Protein AF-A0A835G6W7-F1 (afdb_monomer)

Radius of gyration: 33.1 Å; Cα contacts (8 Å, |Δi|>4): 111; chains: 1; bounding box: 105×47×91 Å

Sequence (262 aa):
MSSGRYCCVPGCKERGADVMYASSTSWVPNPVVDREGFNTWLITVSDFVNKYHQTAFAANSEPTINIISGAIYKSYKFVQLFISGLTATMQEAALPSTSETNVHLNLGEKTTVKKAKSRVFLTNTEKYLQDKLVAASIKLSKMKNRFKKLSVNVKAAKQIASNPAAISYTFASSATKGPERAQQIKDVIRGLQESGFIVVATVCDQGPNNRQALKLLINENRGIYLRKGEDPKENKILINGQEIVPLYDLMMMTLMTSPQRN

Structure (mmCIF, N/CA/C/O backbone):
data_AF-A0A835G6W7-F1
#
_entry.id   AF-A0A835G6W7-F1
#
loop_
_atom_site.group_PDB
_atom_site.id
_atom_site.type_symbol
_atom_site.label_atom_id
_atom_site.label_alt_id
_atom_site.label_comp_id
_atom_site.label_asym_id
_atom_site.label_entity_id
_atom_site.label_seq_id
_atom_site.pdbx_PDB_ins_code
_atom_site.Cartn_x
_atom_site.Cartn_y
_atom_site.Cartn_z
_atom_site.occupancy
_atom_site.B_iso_or_equiv
_atom_site.auth_seq_id
_atom_site.auth_comp_id
_atom_site.auth_asym_id
_atom_site.auth_atom_id
_atom_site.pdbx_PDB_model_num
ATOM 1 N N . MET A 1 1 ? -58.404 -12.252 -11.074 1.00 38.19 1 MET A N 1
ATOM 2 C CA . MET A 1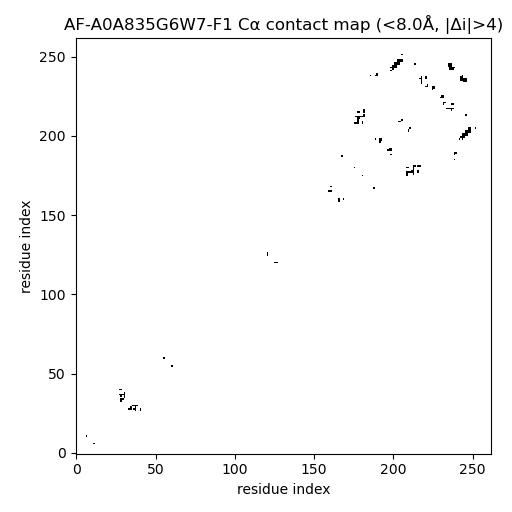 1 ? -57.400 -13.105 -11.748 1.00 38.19 1 MET A CA 1
ATOM 3 C C . MET A 1 1 ? -56.031 -12.720 -11.199 1.00 38.19 1 MET A C 1
ATOM 5 O O . MET A 1 1 ? -55.543 -11.651 -11.533 1.00 38.19 1 MET A O 1
ATOM 9 N N . SER A 1 2 ? -55.478 -13.495 -10.261 1.00 37.69 2 SER A N 1
ATOM 10 C CA . SER A 1 2 ? -54.189 -13.206 -9.612 1.00 37.69 2 SER A CA 1
ATOM 11 C C . SER A 1 2 ? -53.049 -13.908 -10.349 1.00 37.69 2 SER A C 1
ATOM 13 O O . SER A 1 2 ? -53.076 -15.126 -10.511 1.00 37.69 2 SER A O 1
ATOM 15 N N . SER A 1 3 ? -52.046 -13.149 -10.786 1.00 47.25 3 SER A N 1
ATOM 16 C CA . SER A 1 3 ? -50.830 -13.670 -11.414 1.00 47.25 3 SER A CA 1
ATOM 17 C C . SER A 1 3 ? -49.939 -14.358 -10.370 1.00 47.25 3 SER A C 1
ATOM 19 O O . SER A 1 3 ? -49.309 -13.679 -9.555 1.00 47.25 3 SER A O 1
ATOM 21 N N . GLY A 1 4 ? -49.887 -15.691 -10.381 1.00 44.38 4 GLY A N 1
ATOM 22 C CA . GLY A 1 4 ? -48.948 -16.462 -9.562 1.00 44.38 4 GLY A CA 1
ATOM 23 C C . GLY A 1 4 ? -47.509 -16.245 -10.033 1.00 44.38 4 GLY A C 1
ATOM 24 O O . GLY A 1 4 ? -47.219 -16.378 -11.221 1.00 44.38 4 GLY A O 1
ATOM 25 N N . ARG A 1 5 ? -46.609 -15.879 -9.114 1.00 50.41 5 ARG A N 1
ATOM 26 C CA . ARG A 1 5 ? -45.162 -15.844 -9.372 1.00 50.41 5 ARG A CA 1
ATOM 27 C C . ARG A 1 5 ? -44.577 -17.192 -8.964 1.00 50.41 5 ARG A C 1
ATOM 29 O O . ARG A 1 5 ? -44.774 -17.604 -7.827 1.00 50.41 5 ARG A O 1
ATOM 36 N N . TYR A 1 6 ? -43.855 -17.842 -9.870 1.00 51.84 6 TYR A N 1
ATOM 37 C CA . TYR A 1 6 ? -43.146 -19.092 -9.600 1.00 51.84 6 TYR A CA 1
ATOM 38 C C . TYR A 1 6 ? -41.699 -18.813 -9.176 1.00 51.84 6 TYR A C 1
ATOM 40 O O . TYR A 1 6 ? -41.051 -17.909 -9.705 1.00 51.84 6 TYR A O 1
ATOM 48 N N . CYS A 1 7 ? -41.191 -19.596 -8.222 1.00 61.62 7 CYS A N 1
ATOM 49 C CA . CYS A 1 7 ? -39.788 -19.580 -7.812 1.00 61.62 7 CYS A CA 1
ATOM 50 C C . CYS A 1 7 ? -38.953 -20.449 -8.767 1.00 61.62 7 CYS A C 1
ATOM 52 O O . CYS A 1 7 ? -39.229 -21.635 -8.930 1.00 61.62 7 CYS A O 1
ATOM 54 N N . CYS A 1 8 ? -37.919 -19.877 -9.388 1.00 54.88 8 CYS A N 1
ATOM 55 C CA . CYS A 1 8 ? -37.102 -20.548 -10.410 1.00 54.88 8 CYS A CA 1
ATOM 56 C C . CYS A 1 8 ? -35.918 -21.362 -9.845 1.00 54.88 8 CYS A C 1
ATOM 58 O O . CYS A 1 8 ? -34.984 -21.663 -10.586 1.00 54.88 8 CYS A O 1
ATOM 60 N N . VAL A 1 9 ? -35.905 -21.690 -8.548 1.00 51.72 9 VAL A N 1
ATOM 61 C CA . VAL A 1 9 ? -34.766 -22.367 -7.902 1.00 51.72 9 VAL A CA 1
ATOM 62 C C . VAL A 1 9 ? -35.085 -23.850 -7.653 1.00 51.72 9 VAL A C 1
ATOM 64 O O . VAL A 1 9 ? -36.031 -24.147 -6.915 1.00 51.72 9 VAL A O 1
ATOM 67 N N . PRO A 1 10 ? -34.302 -24.797 -8.213 1.00 40.88 10 PRO A N 1
ATOM 68 C CA . PRO A 1 10 ? -34.455 -26.224 -7.937 1.00 40.88 10 PRO A CA 1
ATOM 69 C C . PRO A 1 10 ? -34.332 -26.510 -6.433 1.00 40.88 10 PRO A C 1
ATOM 71 O O . PRO A 1 10 ? -33.307 -26.215 -5.824 1.00 40.88 10 PRO A O 1
ATOM 74 N N . GLY A 1 11 ? -35.386 -27.069 -5.830 1.00 56.81 11 GLY A N 1
ATOM 75 C CA . GLY A 1 11 ? -35.432 -27.419 -4.401 1.00 56.81 11 GLY A CA 1
ATOM 76 C C . GLY A 1 11 ? -36.267 -26.487 -3.514 1.00 56.81 11 GLY A C 1
ATOM 77 O O . GLY A 1 11 ? -36.411 -26.759 -2.322 1.00 56.81 11 GLY A O 1
ATOM 78 N N . CYS A 1 12 ? -36.867 -25.427 -4.063 1.00 56.00 12 CYS A N 1
ATOM 79 C CA . CYS A 1 12 ? -37.755 -24.556 -3.296 1.00 56.00 12 CYS A CA 1
ATOM 80 C C . CYS A 1 12 ? -39.098 -25.262 -3.017 1.00 56.00 12 CYS A C 1
ATOM 82 O O . CYS A 1 12 ? -39.946 -25.381 -3.898 1.00 56.00 12 CYS A O 1
ATOM 84 N N . LYS A 1 13 ? -39.286 -25.774 -1.793 1.00 51.06 13 LYS A N 1
ATOM 85 C CA . LYS A 1 13 ? -40.588 -26.263 -1.316 1.00 51.06 13 LYS A CA 1
ATOM 86 C C . LYS A 1 13 ? -41.382 -25.078 -0.780 1.00 51.06 13 LYS A C 1
ATOM 88 O O . LYS A 1 13 ? -40.986 -24.490 0.223 1.00 51.06 13 LYS A O 1
ATOM 93 N N . GLU A 1 14 ? -42.498 -24.759 -1.427 1.00 55.75 14 GLU A N 1
ATOM 94 C CA . GLU A 1 14 ? -43.468 -23.789 -0.920 1.00 55.75 14 GLU A CA 1
ATOM 95 C C . GLU A 1 14 ? -43.973 -24.257 0.453 1.00 55.75 14 GLU A C 1
ATOM 97 O O . GLU A 1 14 ? -44.649 -25.279 0.574 1.00 55.75 14 GLU A O 1
ATOM 102 N N . ARG A 1 15 ? -43.606 -23.535 1.516 1.00 45.94 15 ARG A N 1
ATOM 103 C CA . ARG A 1 15 ? -44.282 -23.623 2.811 1.00 45.94 15 ARG A CA 1
ATOM 104 C C . ARG A 1 15 ? -44.915 -22.275 3.101 1.00 45.94 15 ARG A C 1
ATOM 106 O O . ARG A 1 15 ? -44.268 -21.240 2.975 1.00 45.94 15 ARG A O 1
ATOM 113 N N . GLY A 1 16 ? -46.206 -22.336 3.406 1.00 46.91 16 GLY A N 1
ATOM 114 C CA . GLY A 1 16 ? -47.077 -21.188 3.571 1.00 46.91 16 GLY A CA 1
ATOM 115 C C . GLY A 1 16 ? -46.667 -20.248 4.701 1.00 46.91 16 GLY A C 1
ATOM 116 O O . GLY A 1 16 ? -46.083 -20.669 5.695 1.00 46.91 16 GLY A O 1
ATOM 117 N N . ALA A 1 17 ? -47.018 -18.984 4.463 1.00 49.56 17 ALA A N 1
ATOM 118 C CA . ALA A 1 17 ? -47.442 -17.953 5.406 1.00 49.56 17 ALA A CA 1
ATOM 119 C C . ALA A 1 17 ? -46.776 -17.939 6.792 1.00 49.56 17 ALA A C 1
ATOM 121 O O . ALA A 1 17 ? -47.202 -18.636 7.705 1.00 49.56 17 ALA A O 1
ATOM 122 N N . ASP A 1 18 ? -45.741 -17.108 6.912 1.00 45.12 18 ASP A N 1
ATOM 123 C CA . ASP A 1 18 ? -45.656 -15.955 7.831 1.00 45.12 18 ASP A CA 1
ATOM 124 C C . ASP A 1 18 ? -44.189 -15.690 8.166 1.00 45.12 18 ASP A C 1
ATOM 126 O O . ASP A 1 18 ? -43.642 -16.219 9.130 1.00 45.12 18 ASP A O 1
ATOM 130 N N . VAL A 1 19 ? -43.530 -14.847 7.364 1.00 39.09 19 VAL A N 1
ATOM 131 C CA . VAL A 1 19 ? -42.270 -14.214 7.768 1.00 39.09 19 VAL A CA 1
ATOM 132 C C . VAL A 1 19 ? -42.254 -12.774 7.263 1.00 39.09 19 VAL A C 1
ATOM 134 O O . VAL A 1 19 ? -42.265 -12.505 6.061 1.00 39.09 19 VAL A O 1
ATOM 137 N N . MET A 1 20 ? -42.245 -11.858 8.231 1.00 37.03 20 MET A N 1
ATOM 138 C CA . MET A 1 20 ? -41.977 -10.431 8.089 1.00 37.03 20 MET A CA 1
ATOM 139 C C . MET A 1 20 ? -40.741 -10.153 7.223 1.00 37.03 20 MET A C 1
ATOM 141 O O . MET A 1 20 ? -39.724 -10.822 7.368 1.00 37.03 20 MET A O 1
ATOM 145 N N . TYR A 1 21 ? -40.842 -9.120 6.378 1.00 40.81 21 TYR A N 1
ATOM 146 C CA . TYR A 1 21 ? -39.766 -8.378 5.706 1.00 40.81 21 TYR A CA 1
ATOM 147 C C . TYR A 1 21 ? -38.331 -8.896 5.930 1.00 40.81 21 TYR A C 1
ATOM 149 O O . TYR A 1 21 ? -37.561 -8.331 6.704 1.00 40.81 21 TYR A O 1
ATOM 157 N N . ALA A 1 22 ? -37.934 -9.915 5.167 1.00 33.69 22 ALA A N 1
ATOM 158 C CA . ALA A 1 22 ? -36.529 -10.155 4.874 1.00 33.69 22 ALA A CA 1
ATOM 159 C C . ALA A 1 22 ? -36.181 -9.361 3.610 1.00 33.69 22 ALA A C 1
ATOM 161 O O . ALA A 1 22 ? -36.514 -9.756 2.490 1.00 33.69 22 ALA A O 1
ATOM 162 N N . SER A 1 23 ? -35.555 -8.199 3.797 1.00 39.88 23 SER A N 1
ATOM 163 C CA . SER A 1 23 ? -34.899 -7.470 2.714 1.00 39.88 23 SER A CA 1
ATOM 164 C C . SER A 1 23 ? -33.912 -8.401 2.015 1.00 39.88 23 SER A C 1
ATOM 166 O O . SER A 1 23 ? -33.091 -9.037 2.673 1.00 39.88 23 SER A O 1
ATOM 168 N N . SER A 1 24 ? -33.996 -8.469 0.690 1.00 40.00 24 SER A N 1
ATOM 169 C CA . SER A 1 24 ? -33.116 -9.253 -0.168 1.00 40.00 24 SER A CA 1
ATOM 170 C C . SER A 1 24 ? -31.672 -8.745 -0.094 1.00 40.00 24 SER A C 1
ATOM 172 O O . SE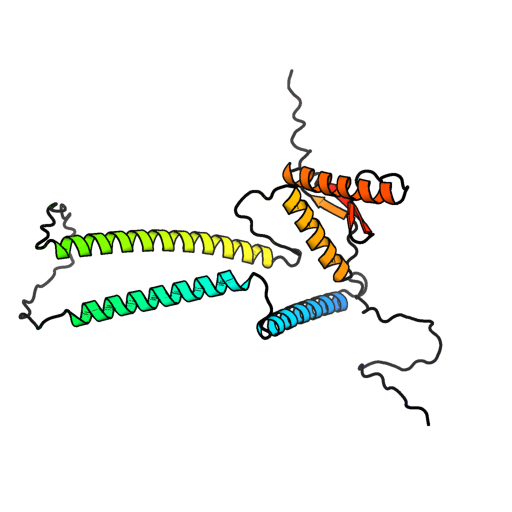R A 1 24 ? -31.234 -7.943 -0.916 1.00 40.00 24 SER A O 1
ATOM 174 N N . THR A 1 25 ? -30.921 -9.217 0.889 1.00 37.62 25 THR A N 1
ATOM 175 C CA . THR A 1 25 ? -29.462 -9.214 0.872 1.00 37.62 25 THR A CA 1
ATOM 176 C C . THR A 1 25 ? -29.014 -10.662 0.740 1.00 37.62 25 THR A C 1
ATOM 178 O O . THR A 1 25 ? -29.470 -11.556 1.451 1.00 37.62 25 THR A O 1
ATOM 181 N N . SER A 1 26 ? -28.190 -10.909 -0.272 1.00 49.62 26 SER A N 1
ATOM 182 C CA . SER A 1 26 ? -27.591 -12.201 -0.591 1.00 49.62 26 SER A CA 1
ATOM 183 C C . SER A 1 26 ? -27.011 -12.864 0.661 1.00 49.62 26 SER A C 1
ATOM 185 O O . SER A 1 26 ? -26.117 -12.307 1.296 1.00 49.62 26 SER A O 1
ATOM 187 N N . TRP A 1 27 ? -27.515 -14.049 1.006 1.00 69.38 27 TRP A N 1
ATOM 188 C CA . TRP A 1 27 ? -27.007 -14.857 2.112 1.00 69.38 27 TRP A CA 1
ATOM 189 C C . TRP A 1 27 ? -25.561 -15.278 1.826 1.00 69.38 27 TRP A C 1
ATOM 191 O O . TRP A 1 27 ? -25.306 -16.012 0.872 1.00 69.38 27 TRP A O 1
ATOM 201 N N . VAL A 1 28 ? -24.617 -14.817 2.646 1.00 75.69 28 VAL A N 1
ATOM 202 C CA . VAL A 1 28 ? -23.244 -15.338 2.665 1.00 75.69 28 VAL A CA 1
ATOM 203 C C . VAL A 1 28 ? -23.239 -16.575 3.571 1.00 75.69 28 VAL A C 1
ATOM 205 O O . VAL A 1 28 ? -23.609 -16.449 4.742 1.00 75.69 28 VAL A O 1
ATOM 208 N N . PRO A 1 29 ? -22.857 -17.769 3.079 1.00 75.94 29 PRO A N 1
ATOM 209 C CA . PRO A 1 29 ? -22.832 -18.978 3.901 1.00 75.94 29 PRO A CA 1
ATOM 210 C C . PRO A 1 29 ? -21.857 -18.829 5.074 1.00 75.94 29 PRO A C 1
ATOM 212 O O . PRO A 1 29 ? -20.763 -18.292 4.915 1.00 75.94 29 PRO A O 1
ATOM 215 N N . ASN A 1 30 ? -22.228 -19.299 6.266 1.00 74.56 30 ASN A N 1
ATOM 216 C CA . ASN A 1 30 ? -21.329 -19.259 7.420 1.00 74.56 30 ASN A CA 1
ATOM 217 C C . ASN A 1 30 ? -20.224 -20.322 7.247 1.00 74.56 30 ASN A C 1
ATOM 219 O O . ASN A 1 30 ? -20.554 -21.507 7.243 1.00 74.56 30 ASN A O 1
ATOM 223 N N . PRO A 1 31 ? -18.929 -19.958 7.190 1.00 66.06 31 PRO A N 1
ATOM 224 C CA . PRO A 1 31 ? -17.844 -20.907 6.923 1.00 66.06 31 PRO A CA 1
ATOM 225 C C . PRO A 1 31 ? -17.649 -21.972 8.012 1.00 66.06 31 PRO A C 1
ATOM 227 O O . PRO A 1 31 ? -17.016 -22.994 7.754 1.00 66.06 31 PRO A O 1
ATOM 230 N N . VAL A 1 32 ? -18.164 -21.739 9.225 1.00 60.88 32 VAL A N 1
ATOM 231 C CA . VAL A 1 32 ? -18.094 -22.692 10.345 1.00 60.88 32 VAL A CA 1
ATOM 232 C C . VAL A 1 32 ? -19.186 -23.757 10.235 1.00 60.88 32 VAL A C 1
ATOM 234 O O . VAL A 1 32 ? -18.971 -24.900 10.625 1.00 60.88 32 VAL A O 1
ATOM 237 N N . VAL A 1 33 ? -20.350 -23.385 9.701 1.00 79.75 33 VAL A N 1
ATOM 238 C CA . VAL A 1 33 ? -21.533 -24.256 9.609 1.00 79.75 33 VAL A CA 1
ATOM 239 C C . VAL A 1 33 ? -21.612 -24.939 8.242 1.00 79.75 33 VAL A C 1
ATOM 241 O O . VAL A 1 33 ? -22.005 -26.096 8.157 1.00 79.75 33 VAL A O 1
ATOM 244 N N . ASP A 1 34 ? -21.204 -24.238 7.185 1.00 79.88 34 ASP A N 1
ATOM 245 C CA . ASP A 1 34 ? -21.273 -24.682 5.796 1.00 79.88 34 ASP A CA 1
ATOM 246 C C . ASP A 1 34 ? -20.024 -24.233 5.020 1.00 79.88 34 ASP A C 1
ATOM 248 O O . ASP A 1 34 ? -19.998 -23.241 4.282 1.00 79.88 34 ASP A O 1
ATOM 252 N N . ARG A 1 35 ? -18.937 -24.980 5.229 1.00 77.56 35 ARG A N 1
ATOM 253 C CA . ARG A 1 35 ? -17.640 -24.718 4.596 1.00 77.56 35 ARG A CA 1
ATOM 254 C C . ARG A 1 35 ? -17.686 -24.895 3.075 1.00 77.56 35 ARG A C 1
ATOM 256 O O . ARG A 1 35 ? -17.006 -24.159 2.362 1.00 77.56 35 ARG A O 1
ATOM 263 N N . GLU A 1 36 ? -18.454 -25.861 2.574 1.00 76.88 36 GLU A N 1
ATOM 264 C CA . GLU A 1 36 ? -18.577 -26.118 1.134 1.00 76.88 36 GLU A CA 1
ATOM 265 C C . GLU A 1 36 ? -19.400 -25.035 0.437 1.00 76.88 36 GLU A C 1
ATOM 267 O O . GLU A 1 36 ? -18.973 -24.531 -0.605 1.00 76.88 36 GLU A O 1
ATOM 272 N N . GLY A 1 37 ? -20.512 -24.600 1.035 1.00 81.56 37 GLY A N 1
ATOM 273 C CA . GLY A 1 37 ? -21.296 -23.473 0.542 1.00 81.56 37 GLY A CA 1
ATOM 274 C C . GLY A 1 37 ? -20.487 -22.181 0.531 1.00 81.56 37 GLY A C 1
ATOM 275 O O . GLY A 1 37 ? -20.493 -21.464 -0.469 1.00 81.56 37 GLY A O 1
ATOM 276 N N . PHE A 1 38 ? -19.706 -21.913 1.582 1.00 77.62 38 PHE A N 1
ATOM 277 C CA . PHE A 1 38 ? -18.830 -20.740 1.629 1.00 77.62 38 PHE A CA 1
ATOM 278 C C . PHE A 1 38 ? -17.732 -20.779 0.555 1.00 77.62 38 PHE A C 1
ATOM 280 O O . PHE A 1 38 ? -17.501 -19.782 -0.127 1.00 77.62 38 PHE A O 1
ATOM 287 N N . ASN A 1 39 ? -17.086 -21.930 0.345 1.00 64.38 39 ASN A N 1
ATOM 288 C CA . ASN A 1 39 ? -16.081 -22.085 -0.712 1.00 64.38 39 ASN A CA 1
ATOM 289 C C . ASN A 1 39 ? -16.695 -21.942 -2.112 1.00 64.38 39 ASN A C 1
ATOM 291 O O . ASN A 1 39 ? -16.119 -21.285 -2.975 1.00 64.38 39 ASN A O 1
ATOM 295 N N . THR A 1 40 ? -17.879 -22.513 -2.332 1.00 76.25 40 THR A N 1
ATOM 296 C CA . THR A 1 40 ? -18.616 -22.387 -3.598 1.00 76.25 40 THR A CA 1
ATOM 297 C C . THR A 1 40 ? -19.025 -20.937 -3.847 1.00 76.25 40 THR A C 1
ATOM 299 O O . THR A 1 40 ? -18.892 -20.434 -4.963 1.00 76.25 40 THR A O 1
ATOM 302 N N . TRP A 1 41 ? -19.454 -20.228 -2.802 1.00 85.44 41 TRP A N 1
ATOM 303 C CA . TRP A 1 41 ? -19.742 -18.799 -2.856 1.00 85.44 41 TRP A CA 1
ATOM 304 C C . TRP A 1 41 ? -18.488 -17.981 -3.201 1.00 85.44 41 TRP A C 1
ATOM 306 O O . TRP A 1 41 ? -18.545 -17.163 -4.116 1.00 85.44 41 TRP A O 1
ATOM 316 N N . LEU A 1 42 ? -17.335 -18.258 -2.578 1.00 59.25 42 LEU A N 1
ATOM 317 C CA . LEU A 1 42 ? -16.057 -17.609 -2.912 1.00 59.25 42 LEU A CA 1
ATOM 318 C C . LEU A 1 42 ? -15.640 -17.836 -4.371 1.00 59.25 42 LEU A C 1
ATOM 320 O O . LEU A 1 42 ? -15.212 -16.893 -5.035 1.00 59.25 42 LEU A O 1
ATOM 324 N N . ILE A 1 43 ? -15.786 -19.062 -4.881 1.00 68.25 43 ILE A N 1
ATOM 325 C CA . ILE A 1 43 ? -15.507 -19.387 -6.288 1.00 68.25 43 ILE A CA 1
ATOM 326 C C . ILE A 1 43 ? -16.459 -18.608 -7.202 1.00 68.25 43 ILE A C 1
ATOM 328 O O . ILE A 1 43 ? -16.009 -17.963 -8.142 1.00 68.25 43 ILE A O 1
ATOM 332 N N . THR A 1 44 ? -17.753 -18.572 -6.877 1.00 67.62 44 THR A N 1
ATOM 333 C CA . THR A 1 44 ? -18.769 -17.857 -7.667 1.00 67.62 44 THR A CA 1
ATOM 334 C C . THR A 1 44 ? -18.515 -16.346 -7.697 1.00 67.62 44 THR A C 1
ATOM 336 O O . THR A 1 44 ? -18.658 -15.713 -8.741 1.00 67.62 44 THR A O 1
ATOM 339 N N . VAL A 1 45 ? -18.101 -15.755 -6.572 1.00 61.16 45 VAL A N 1
ATOM 340 C CA . VAL A 1 45 ? -17.709 -14.339 -6.491 1.00 61.16 45 VAL A CA 1
ATOM 341 C C . VAL A 1 45 ? -16.431 -14.090 -7.291 1.00 61.16 45 VAL A C 1
ATOM 343 O O . VAL A 1 45 ? -16.366 -13.114 -8.036 1.00 61.16 45 VAL A O 1
ATOM 346 N N . SER A 1 46 ? -15.437 -14.979 -7.199 1.00 57.19 46 SER A N 1
ATOM 347 C CA . SER A 1 46 ? -14.213 -14.891 -8.003 1.00 57.19 46 SER A CA 1
ATOM 348 C C . SER A 1 46 ? -14.523 -14.945 -9.501 1.00 57.19 46 SER A C 1
ATOM 350 O O . SER A 1 46 ? -14.057 -14.093 -10.256 1.00 57.19 46 SER A O 1
ATOM 352 N N . ASP A 1 47 ? -15.381 -15.870 -9.929 1.00 61.56 47 ASP A N 1
ATOM 353 C CA . ASP A 1 47 ? -15.821 -16.006 -11.316 1.00 61.56 47 ASP A CA 1
ATOM 354 C C . ASP A 1 47 ? -16.643 -14.802 -11.783 1.00 61.56 47 ASP A C 1
ATOM 356 O O . ASP A 1 47 ? -16.468 -14.342 -12.912 1.00 61.56 47 ASP A O 1
ATOM 360 N N . PHE A 1 48 ? -17.490 -14.233 -10.921 1.00 62.75 48 PHE A N 1
ATOM 361 C CA . PHE A 1 48 ? -18.225 -13.004 -11.213 1.00 62.75 48 PHE A CA 1
ATOM 362 C C . PHE A 1 48 ? -17.282 -11.811 -11.401 1.00 62.75 48 PHE A C 1
ATOM 364 O O . PHE A 1 48 ? -17.411 -11.086 -12.384 1.00 62.75 48 PHE A O 1
ATOM 371 N N . VAL A 1 49 ? -16.297 -11.638 -10.516 1.00 56.94 49 VAL A N 1
ATOM 372 C CA . VAL A 1 49 ? -15.271 -10.589 -10.622 1.00 56.94 49 VAL A CA 1
ATOM 373 C C . VAL A 1 49 ? -14.429 -10.783 -11.885 1.00 56.94 49 VAL A C 1
ATOM 375 O O . VAL A 1 49 ? -14.195 -9.828 -12.624 1.00 56.94 49 VAL A O 1
ATOM 378 N N . ASN A 1 50 ? -14.041 -12.020 -12.200 1.00 56.72 50 ASN A N 1
ATOM 379 C CA . ASN A 1 50 ? -13.308 -12.353 -13.421 1.00 56.72 50 ASN A CA 1
ATOM 380 C C . ASN A 1 50 ? -14.139 -12.067 -14.680 1.00 56.72 50 ASN A C 1
ATOM 382 O O . ASN A 1 50 ? -13.631 -11.479 -15.635 1.00 56.72 50 ASN A O 1
ATOM 386 N N . LYS A 1 51 ? -15.426 -12.428 -14.680 1.00 61.91 51 LYS A N 1
ATOM 387 C CA . LYS A 1 51 ? -16.352 -12.151 -15.782 1.00 61.91 51 LYS A CA 1
ATOM 388 C C . LYS A 1 51 ? -16.590 -10.654 -15.942 1.00 61.91 51 LYS A C 1
ATOM 390 O O . LYS A 1 51 ? -16.534 -10.170 -17.067 1.00 61.91 51 LYS A O 1
ATOM 395 N N . TYR A 1 52 ? -16.759 -9.920 -14.841 1.00 51.47 52 TYR A N 1
ATOM 396 C CA . TYR A 1 52 ? -16.885 -8.464 -14.835 1.00 51.47 52 TYR A CA 1
ATOM 397 C C . TYR A 1 52 ? -15.633 -7.803 -15.416 1.00 51.47 52 TYR A C 1
ATOM 399 O O . TYR A 1 52 ? -15.752 -6.955 -16.297 1.00 51.47 52 TYR A O 1
ATOM 407 N N . HIS A 1 53 ? -14.439 -8.258 -15.022 1.00 51.06 53 HIS A N 1
ATOM 408 C CA . HIS A 1 53 ? -13.177 -7.810 -15.609 1.00 51.06 53 HIS A CA 1
ATOM 409 C C . HIS A 1 53 ? -13.078 -8.113 -17.109 1.00 51.06 53 HIS A C 1
ATOM 411 O O . HIS A 1 53 ? -12.579 -7.270 -17.848 1.00 51.06 53 HIS A O 1
ATOM 417 N N . GLN A 1 54 ? -13.568 -9.264 -17.581 1.00 53.94 54 GLN A N 1
ATOM 418 C CA . GLN A 1 54 ? -13.587 -9.603 -19.009 1.00 53.94 54 GLN A CA 1
ATOM 419 C C . GLN A 1 54 ? -14.578 -8.740 -19.805 1.00 53.94 54 GLN A C 1
ATOM 421 O O . GLN A 1 54 ? -14.233 -8.253 -20.880 1.00 53.94 54 GLN A O 1
ATOM 426 N N . THR A 1 55 ? -15.780 -8.479 -19.282 1.00 51.53 55 THR A N 1
ATOM 427 C CA . THR A 1 55 ? -16.751 -7.575 -19.927 1.00 51.53 55 THR A CA 1
ATOM 428 C C . THR A 1 55 ? -16.324 -6.109 -19.867 1.00 51.53 55 THR A C 1
ATOM 430 O O . THR A 1 55 ? -16.518 -5.389 -20.842 1.00 51.53 55 THR A O 1
ATOM 433 N N . ALA A 1 56 ? -15.660 -5.678 -18.793 1.00 44.88 56 ALA A N 1
ATOM 434 C CA . ALA A 1 56 ? -15.016 -4.366 -18.705 1.00 44.88 56 ALA A CA 1
ATOM 435 C C . ALA A 1 56 ? -13.775 -4.257 -19.614 1.00 44.88 56 ALA A C 1
ATOM 437 O O . ALA A 1 56 ? -13.340 -3.158 -19.927 1.00 44.88 56 ALA A O 1
ATOM 438 N N . PHE A 1 57 ? -13.214 -5.381 -20.076 1.00 43.91 57 PHE A N 1
ATOM 439 C CA . PHE A 1 57 ? -12.190 -5.418 -21.127 1.00 43.91 57 PHE A CA 1
ATOM 440 C C . PHE A 1 57 ? -12.790 -5.251 -22.534 1.00 43.91 57 PHE A C 1
ATOM 442 O O . PHE A 1 57 ? -12.099 -4.802 -23.446 1.00 43.91 57 PHE A O 1
ATOM 449 N N . ALA A 1 58 ? -14.062 -5.627 -22.716 1.00 46.97 58 ALA A N 1
ATOM 450 C CA . ALA A 1 58 ? -14.794 -5.500 -23.978 1.00 46.97 58 ALA A CA 1
ATOM 451 C C . ALA A 1 58 ? -15.466 -4.123 -24.140 1.00 46.97 58 ALA A C 1
ATOM 453 O O . ALA A 1 58 ? -15.592 -3.622 -25.257 1.00 46.97 58 ALA A O 1
ATOM 454 N N . ALA A 1 59 ? -15.868 -3.491 -23.037 1.00 44.28 59 ALA A N 1
ATOM 455 C CA . ALA A 1 59 ? -16.309 -2.103 -23.012 1.00 44.28 59 ALA A CA 1
ATOM 456 C C . ALA A 1 59 ? -15.086 -1.195 -22.799 1.00 44.28 59 ALA A C 1
ATOM 458 O O . ALA A 1 59 ? -14.423 -1.301 -21.779 1.00 44.28 59 ALA A O 1
ATOM 459 N N . ASN A 1 60 ? -14.758 -0.314 -23.748 1.00 47.84 60 ASN A N 1
ATOM 460 C CA . ASN A 1 60 ? -13.622 0.622 -23.676 1.00 47.84 60 ASN A CA 1
ATOM 461 C C . ASN A 1 60 ? -13.774 1.686 -22.560 1.00 47.84 60 ASN A C 1
ATOM 463 O O . ASN A 1 60 ? -13.842 2.881 -22.843 1.00 47.84 60 ASN A O 1
ATOM 467 N N . SER A 1 61 ? -13.818 1.284 -21.292 1.00 45.16 61 SER A N 1
ATOM 468 C CA . SER A 1 61 ? -13.837 2.179 -20.136 1.00 45.16 61 SER A CA 1
ATOM 469 C C . SER A 1 61 ? -12.700 1.822 -19.178 1.00 45.16 61 SER A C 1
ATOM 471 O O . SER A 1 61 ? -12.665 0.745 -18.590 1.00 45.16 61 SER A O 1
ATOM 473 N N . GLU A 1 62 ? -11.751 2.750 -19.082 1.00 48.38 62 GLU A N 1
ATOM 474 C CA . GLU A 1 62 ? -10.550 2.774 -18.233 1.00 48.38 62 GLU A CA 1
ATOM 475 C C . GLU A 1 62 ? -10.840 2.699 -16.703 1.00 48.38 62 GLU A C 1
ATOM 477 O O . GLU A 1 62 ? -11.985 2.954 -16.327 1.00 48.38 62 GLU A O 1
ATOM 482 N N . PRO A 1 63 ? -9.844 2.412 -15.805 1.00 55.56 63 PRO A N 1
ATOM 483 C CA . PRO A 1 63 ? -8.442 2.834 -15.956 1.00 55.56 63 PRO A CA 1
ATOM 484 C C . PRO A 1 63 ? -7.275 1.894 -15.526 1.00 55.56 63 PRO A C 1
ATOM 486 O O . PRO A 1 63 ? -7.379 0.921 -14.779 1.00 55.56 63 PRO A O 1
ATOM 489 N N . THR A 1 64 ? -6.107 2.288 -16.055 1.00 44.28 64 THR A N 1
ATOM 490 C CA . THR A 1 64 ? -4.707 2.187 -15.569 1.00 44.28 64 THR A CA 1
ATOM 491 C C . THR A 1 64 ? -3.878 0.895 -15.599 1.00 44.28 64 THR A C 1
ATOM 493 O O . THR A 1 64 ? -2.655 1.021 -15.688 1.00 44.28 64 THR A O 1
ATOM 496 N N . ILE A 1 65 ? -4.421 -0.327 -15.629 1.00 40.22 65 ILE A N 1
ATOM 497 C CA . ILE A 1 65 ? -3.555 -1.541 -15.702 1.00 40.22 65 ILE A CA 1
ATOM 498 C C . ILE A 1 65 ? -3.179 -1.922 -17.154 1.00 40.22 65 ILE A C 1
ATOM 500 O O . ILE A 1 65 ? -2.125 -2.513 -17.408 1.00 40.22 65 ILE A O 1
ATOM 504 N N . ASN A 1 66 ? -3.961 -1.481 -18.145 1.00 37.72 66 ASN A N 1
ATOM 505 C CA . ASN A 1 66 ? -3.765 -1.839 -19.558 1.00 37.72 66 ASN A CA 1
ATOM 506 C C . ASN A 1 66 ? -2.632 -1.088 -20.280 1.00 37.72 66 ASN A C 1
ATOM 508 O O . ASN A 1 66 ? -2.133 -1.559 -21.306 1.00 37.72 66 ASN A O 1
ATOM 512 N N . ILE A 1 67 ? -2.152 0.032 -19.735 1.00 40.41 67 ILE A N 1
ATOM 513 C CA . ILE A 1 67 ? -1.123 0.849 -20.397 1.00 40.41 67 ILE A CA 1
ATOM 514 C C . ILE A 1 67 ? 0.237 0.131 -20.397 1.00 40.41 67 ILE A C 1
ATOM 516 O O . ILE A 1 67 ? 0.980 0.202 -21.376 1.00 40.41 67 ILE A O 1
ATOM 520 N N . ILE A 1 68 ? 0.551 -0.638 -19.349 1.00 37.31 68 ILE A N 1
ATOM 521 C CA . ILE A 1 68 ? 1.864 -1.284 -19.211 1.00 37.31 68 ILE A CA 1
ATOM 522 C C . ILE A 1 68 ? 1.969 -2.523 -20.115 1.00 37.31 68 ILE A C 1
ATOM 524 O O . ILE A 1 68 ? 2.973 -2.689 -20.806 1.00 37.31 68 ILE A O 1
ATOM 528 N N . SER A 1 69 ? 0.925 -3.355 -20.194 1.00 37.59 69 SER A N 1
ATOM 529 C CA . SER A 1 69 ? 0.913 -4.547 -21.060 1.00 37.59 69 SER A CA 1
ATOM 530 C C . SER A 1 69 ? 0.936 -4.177 -22.553 1.00 37.59 69 SER A C 1
ATOM 532 O O . SER A 1 69 ? 1.767 -4.679 -23.316 1.00 37.59 69 SER A O 1
ATOM 534 N N . GLY A 1 70 ? 0.106 -3.208 -22.962 1.00 37.03 70 GLY A N 1
ATOM 535 C CA . GLY A 1 70 ? 0.034 -2.749 -24.352 1.00 37.03 70 GLY A CA 1
ATOM 536 C C . GLY A 1 70 ? 1.301 -2.029 -24.827 1.00 37.03 70 GLY A C 1
ATOM 537 O O . GLY A 1 70 ? 1.762 -2.261 -25.948 1.00 37.03 70 GLY A O 1
ATOM 538 N N . ALA A 1 71 ? 1.913 -1.196 -23.977 1.00 39.00 71 ALA A N 1
ATOM 539 C CA . ALA A 1 71 ? 3.162 -0.510 -24.310 1.00 39.00 71 ALA A CA 1
ATOM 540 C C . ALA A 1 71 ? 4.348 -1.482 -24.425 1.00 39.00 71 ALA A C 1
ATOM 542 O O . ALA A 1 71 ? 5.186 -1.330 -25.320 1.00 39.00 71 ALA A O 1
ATOM 543 N N . ILE A 1 72 ? 4.405 -2.513 -23.574 1.00 42.62 72 ILE A N 1
ATOM 544 C CA . ILE A 1 72 ? 5.444 -3.551 -23.634 1.00 42.62 72 ILE A CA 1
ATOM 545 C C . ILE A 1 72 ? 5.293 -4.397 -24.907 1.00 42.62 72 ILE A C 1
ATOM 547 O O . ILE A 1 72 ? 6.290 -4.631 -25.596 1.00 42.62 72 ILE A O 1
ATOM 551 N N . TYR A 1 73 ? 4.068 -4.784 -25.283 1.00 47.59 73 TYR A N 1
ATOM 552 C CA . TYR A 1 73 ? 3.829 -5.587 -26.488 1.00 47.59 73 TYR A CA 1
ATOM 553 C C . TYR A 1 73 ? 4.114 -4.809 -27.786 1.00 47.59 73 TYR A C 1
ATOM 555 O O . TYR A 1 73 ? 4.780 -5.322 -28.689 1.00 47.59 73 TYR A O 1
ATOM 563 N N . LYS A 1 74 ? 3.712 -3.529 -27.860 1.00 46.88 74 LYS A N 1
ATOM 564 C CA . LYS A 1 74 ? 4.044 -2.645 -28.997 1.00 46.88 74 LYS A CA 1
ATOM 565 C C . LYS A 1 74 ? 5.555 -2.423 -29.131 1.00 46.88 74 LYS A C 1
ATOM 567 O O . LYS A 1 74 ? 6.082 -2.460 -30.241 1.00 46.88 74 LYS A O 1
ATOM 572 N N . SER A 1 75 ? 6.262 -2.273 -28.009 1.00 47.84 75 SER A N 1
ATOM 573 C CA . SER A 1 75 ? 7.723 -2.116 -27.997 1.00 47.84 75 SER A CA 1
ATOM 574 C C . SER A 1 75 ? 8.450 -3.376 -28.478 1.00 47.84 75 SER A C 1
ATOM 576 O O . SER A 1 75 ? 9.434 -3.274 -29.208 1.00 47.84 75 SER A O 1
ATOM 578 N N . TYR A 1 76 ? 7.962 -4.567 -28.118 1.00 48.88 76 TYR A N 1
ATOM 579 C CA . TYR A 1 76 ? 8.549 -5.834 -28.562 1.00 48.88 76 TYR A CA 1
ATOM 580 C C . TYR A 1 76 ? 8.346 -6.068 -30.068 1.00 48.88 76 TYR A C 1
ATOM 582 O O . TYR A 1 76 ? 9.299 -6.405 -30.773 1.00 48.88 76 TYR A O 1
ATOM 590 N N . LYS A 1 77 ? 7.138 -5.797 -30.584 1.00 59.09 77 LYS A N 1
ATOM 591 C CA . LYS A 1 77 ? 6.818 -5.923 -32.016 1.00 59.09 77 LYS A CA 1
ATOM 592 C C . LYS A 1 77 ? 7.620 -4.940 -32.877 1.00 59.09 77 LYS A C 1
ATOM 594 O O . LYS A 1 77 ? 8.100 -5.319 -33.940 1.00 59.09 77 LYS A O 1
ATOM 599 N N . PHE A 1 78 ? 7.842 -3.715 -32.395 1.00 59.84 78 PHE A N 1
ATOM 600 C CA . PHE A 1 78 ? 8.695 -2.734 -33.075 1.00 59.84 78 PHE A CA 1
ATOM 601 C C . PHE A 1 78 ? 10.158 -3.193 -33.161 1.00 59.84 78 PHE A C 1
ATOM 603 O O . PHE A 1 78 ? 10.777 -3.085 -34.216 1.00 59.84 78 PHE A O 1
ATOM 610 N N . VAL A 1 79 ? 10.710 -3.757 -32.080 1.00 52.28 79 VAL A N 1
ATOM 611 C CA . VAL A 1 79 ? 12.087 -4.280 -32.080 1.00 52.28 79 VAL A CA 1
ATOM 612 C C . VAL A 1 79 ? 12.232 -5.481 -33.017 1.00 52.28 79 VAL A C 1
ATOM 614 O O . VAL A 1 79 ? 13.228 -5.558 -33.728 1.00 52.28 79 VAL A O 1
ATOM 617 N N . GLN A 1 80 ? 11.250 -6.386 -33.072 1.00 60.12 80 GLN A N 1
ATOM 618 C CA . GLN A 1 80 ? 11.278 -7.501 -34.026 1.00 60.12 80 GLN A CA 1
ATOM 619 C C . GLN A 1 80 ? 11.226 -7.025 -35.480 1.00 60.12 80 GLN A C 1
ATOM 621 O O . GLN A 1 80 ? 12.060 -7.457 -36.269 1.00 60.12 80 GLN A O 1
ATOM 626 N N . LEU A 1 81 ? 10.320 -6.096 -35.807 1.00 65.44 81 LEU A N 1
ATOM 627 C CA . LEU A 1 81 ? 10.202 -5.535 -37.158 1.00 65.44 81 LEU A CA 1
ATOM 628 C C . LEU A 1 81 ? 11.471 -4.781 -37.588 1.00 65.44 81 LEU A C 1
ATOM 630 O O . LEU A 1 81 ? 11.897 -4.871 -38.739 1.00 65.44 81 LEU A O 1
ATOM 634 N N . PHE A 1 82 ? 12.109 -4.075 -36.653 1.00 58.97 82 PHE A N 1
ATOM 635 C CA . PHE A 1 82 ? 13.370 -3.380 -36.898 1.00 58.97 82 PHE A CA 1
ATOM 636 C C . PHE A 1 82 ? 14.535 -4.350 -37.141 1.00 58.97 82 PHE A C 1
ATOM 638 O O . PHE A 1 82 ? 15.341 -4.129 -38.041 1.00 58.97 82 PHE A O 1
ATOM 645 N N . ILE A 1 83 ? 14.612 -5.448 -36.378 1.00 56.91 83 ILE A N 1
ATOM 646 C CA . ILE A 1 83 ? 15.625 -6.493 -36.588 1.00 56.91 83 ILE A CA 1
ATOM 647 C C . ILE A 1 83 ? 15.413 -7.179 -37.941 1.00 56.91 83 ILE A C 1
ATOM 649 O O . ILE A 1 83 ? 16.379 -7.316 -38.685 1.00 56.91 83 ILE A O 1
ATOM 653 N N . SER A 1 84 ? 14.173 -7.539 -38.295 1.00 66.88 84 SER A N 1
ATOM 654 C CA . SER A 1 84 ? 13.878 -8.168 -39.588 1.00 66.88 84 SER A CA 1
ATOM 655 C C . SER A 1 84 ? 14.195 -7.251 -40.772 1.00 66.88 84 SER A C 1
ATOM 657 O O . SER A 1 84 ? 14.748 -7.716 -41.767 1.00 66.88 84 SER A O 1
ATOM 659 N N . GLY A 1 85 ? 13.922 -5.945 -40.646 1.00 66.56 85 GLY A N 1
ATOM 660 C CA . GLY A 1 85 ? 14.275 -4.954 -41.667 1.00 66.56 85 GLY A CA 1
ATOM 661 C C . GLY A 1 85 ? 15.788 -4.779 -41.839 1.00 66.56 85 GLY A C 1
ATOM 662 O O . GLY A 1 85 ? 16.276 -4.642 -42.960 1.00 66.56 85 GLY A O 1
ATOM 663 N N . LEU A 1 86 ? 16.554 -4.850 -40.745 1.00 52.56 86 LEU A N 1
ATOM 664 C CA . LEU A 1 86 ? 18.018 -4.800 -40.799 1.00 52.56 86 LEU A CA 1
ATOM 665 C C . LEU A 1 86 ? 18.615 -6.033 -41.487 1.00 52.56 86 LEU A C 1
ATOM 667 O O . LEU A 1 86 ? 19.524 -5.894 -42.295 1.00 52.56 86 LEU A O 1
ATOM 671 N N . THR A 1 87 ? 18.097 -7.233 -41.227 1.00 57.03 87 THR A N 1
ATOM 672 C CA . THR A 1 87 ? 18.552 -8.439 -41.939 1.00 57.03 87 THR A CA 1
ATOM 673 C C . THR A 1 87 ? 18.205 -8.418 -43.426 1.00 57.03 87 THR A C 1
ATOM 675 O O . THR A 1 87 ? 19.051 -8.793 -44.230 1.00 57.03 87 THR A O 1
ATOM 678 N N . ALA A 1 88 ? 17.021 -7.924 -43.807 1.00 65.75 88 ALA A N 1
ATOM 679 C CA . ALA A 1 88 ? 16.625 -7.821 -45.214 1.00 65.75 88 ALA A CA 1
ATOM 680 C C . ALA A 1 88 ? 17.550 -6.869 -45.997 1.00 65.75 88 ALA A C 1
ATOM 682 O O . ALA A 1 88 ? 18.055 -7.218 -47.059 1.00 65.75 88 ALA A O 1
ATOM 683 N N . THR A 1 89 ? 17.859 -5.708 -45.413 1.00 55.50 89 THR A N 1
ATOM 684 C CA . THR A 1 89 ? 18.748 -4.705 -46.027 1.00 55.50 89 THR A CA 1
ATOM 685 C C . THR A 1 89 ? 20.210 -5.146 -46.109 1.00 55.50 89 THR A C 1
ATOM 687 O O . THR A 1 89 ? 20.911 -4.757 -47.039 1.00 55.50 89 THR A O 1
ATOM 690 N N . MET A 1 90 ? 20.685 -5.987 -45.184 1.00 51.81 90 MET A N 1
ATOM 691 C CA . MET A 1 90 ? 22.025 -6.581 -45.288 1.00 51.81 90 MET A CA 1
ATOM 692 C C . MET A 1 90 ? 22.103 -7.714 -46.319 1.00 51.81 90 MET A C 1
ATOM 694 O O . MET A 1 90 ? 23.177 -7.953 -46.863 1.00 51.81 90 MET A O 1
ATOM 698 N N . GLN A 1 91 ? 20.990 -8.393 -46.604 1.00 56.91 91 GLN A N 1
ATOM 699 C CA . GLN A 1 91 ? 20.932 -9.478 -47.585 1.00 56.91 91 GLN A CA 1
ATOM 700 C C . GLN A 1 91 ? 20.826 -8.955 -49.028 1.00 56.91 91 GLN A C 1
ATOM 702 O O . GLN A 1 91 ? 21.300 -9.607 -49.952 1.00 56.91 91 GLN A O 1
ATOM 707 N N . GLU A 1 92 ? 20.288 -7.748 -49.212 1.00 51.41 92 GLU A N 1
ATOM 708 C CA . GLU A 1 92 ? 20.160 -7.078 -50.515 1.00 51.41 92 GLU A CA 1
ATOM 709 C C . GLU A 1 92 ? 21.436 -6.315 -50.936 1.00 51.41 92 GLU A C 1
ATOM 711 O O . GLU A 1 92 ? 21.637 -6.029 -52.112 1.00 51.41 92 GLU A O 1
ATOM 716 N N . ALA A 1 93 ? 22.355 -6.050 -49.998 1.00 50.53 93 ALA A N 1
ATOM 717 C CA . ALA A 1 93 ? 23.663 -5.443 -50.275 1.00 50.53 93 ALA A CA 1
ATOM 718 C C . ALA A 1 93 ? 24.753 -6.457 -50.702 1.00 50.53 93 ALA A C 1
ATOM 720 O O . ALA A 1 93 ? 25.910 -6.075 -50.898 1.00 50.53 93 ALA A O 1
ATOM 721 N N . ALA A 1 94 ? 24.414 -7.743 -50.845 1.00 45.16 94 ALA A N 1
ATOM 722 C CA . ALA A 1 94 ? 25.329 -8.772 -51.332 1.00 45.16 94 ALA A CA 1
ATOM 723 C C . ALA A 1 94 ? 25.413 -8.743 -52.875 1.00 45.16 94 ALA A C 1
ATOM 725 O O . ALA A 1 94 ? 24.630 -9.376 -53.577 1.00 45.16 94 ALA A O 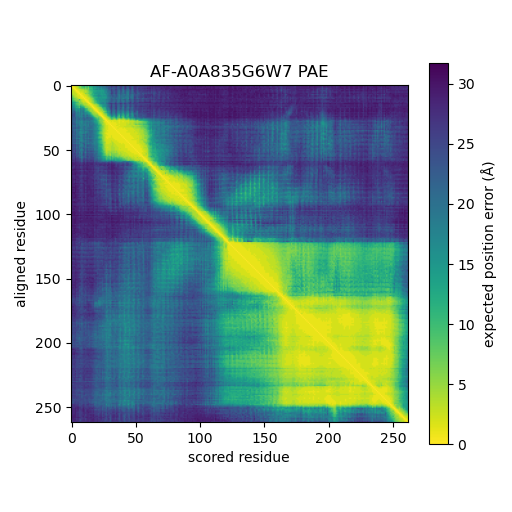1
ATOM 726 N N . LEU A 1 95 ? 26.376 -7.974 -53.392 1.00 48.56 95 LEU A N 1
ATOM 727 C CA . LEU A 1 95 ? 26.850 -7.999 -54.785 1.00 48.56 95 LEU A CA 1
ATOM 728 C C . LEU A 1 95 ? 27.512 -9.359 -55.144 1.00 48.56 95 LEU A C 1
ATOM 730 O O . LEU A 1 95 ? 27.864 -10.125 -54.245 1.00 48.56 95 LEU A O 1
ATOM 734 N N . PRO A 1 96 ? 27.660 -9.683 -56.447 1.00 51.97 96 PRO A N 1
ATOM 735 C CA . PRO A 1 96 ? 27.769 -11.050 -56.944 1.00 51.97 96 PRO A CA 1
ATOM 736 C C . PRO A 1 96 ? 29.101 -11.739 -56.635 1.00 51.97 96 PRO A C 1
ATOM 738 O O . PRO A 1 96 ? 30.166 -11.126 -56.600 1.00 51.97 96 PRO A O 1
ATOM 741 N N . SER A 1 97 ? 28.970 -13.056 -56.476 1.00 50.44 97 SER A N 1
ATOM 742 C CA . SER A 1 97 ? 29.982 -14.108 -56.369 1.00 50.44 97 SER A CA 1
ATOM 743 C C . SER A 1 97 ? 31.364 -13.765 -56.937 1.00 50.44 97 SER A C 1
ATOM 745 O O . SER A 1 97 ? 31.598 -13.847 -58.145 1.00 50.44 97 SER A O 1
ATOM 747 N N . THR A 1 98 ? 32.317 -13.497 -56.048 1.00 48.44 98 THR A N 1
ATOM 748 C CA . THR A 1 98 ? 33.727 -13.782 -56.308 1.00 48.44 98 THR A CA 1
ATOM 749 C C . THR A 1 98 ? 34.001 -15.253 -55.991 1.00 48.44 98 THR A C 1
ATOM 751 O O . THR A 1 98 ? 33.518 -15.798 -55.002 1.00 48.44 98 THR A O 1
ATOM 754 N N . SER A 1 99 ? 34.728 -15.900 -56.899 1.00 50.59 99 SER A N 1
ATOM 755 C CA . SER A 1 99 ? 35.043 -17.329 -56.943 1.00 50.59 99 SER A CA 1
ATOM 756 C C . SER A 1 99 ? 35.472 -17.922 -55.598 1.00 50.59 99 SER A C 1
ATOM 758 O O . SER A 1 99 ? 36.399 -17.419 -54.960 1.00 50.59 99 SER A O 1
ATOM 760 N N . GLU A 1 100 ? 34.839 -19.036 -55.234 1.00 44.16 100 GLU A N 1
ATOM 761 C CA . GLU A 1 100 ? 35.140 -19.862 -54.067 1.00 44.16 100 GLU A CA 1
ATOM 762 C C . GLU A 1 100 ? 36.589 -20.370 -54.101 1.00 44.16 100 GLU A C 1
ATOM 764 O O . GLU A 1 100 ? 36.940 -21.300 -54.828 1.00 44.16 100 GLU A O 1
ATOM 769 N N . THR A 1 101 ? 37.452 -19.784 -53.276 1.00 48.06 101 THR A N 1
ATOM 770 C CA . THR A 1 101 ? 38.682 -20.444 -52.839 1.00 48.06 101 THR A CA 1
ATOM 771 C C . THR A 1 101 ? 38.349 -21.325 -51.639 1.00 48.06 101 THR A C 1
ATOM 773 O O . THR A 1 101 ? 38.003 -20.845 -50.561 1.00 48.06 101 THR A O 1
ATOM 776 N N . ASN A 1 102 ? 38.436 -22.642 -51.840 1.00 44.59 102 ASN A N 1
ATOM 777 C CA . ASN A 1 102 ? 38.283 -23.658 -50.802 1.00 44.59 102 ASN A CA 1
ATOM 778 C C . ASN A 1 102 ? 39.358 -23.487 -49.715 1.00 44.59 102 ASN A C 1
ATOM 780 O O . ASN A 1 102 ? 40.475 -23.987 -49.844 1.00 44.59 102 ASN A O 1
ATOM 784 N N . VAL A 1 103 ? 39.024 -22.786 -48.631 1.00 46.12 103 VAL A N 1
ATOM 785 C CA . VAL A 1 103 ? 39.856 -22.721 -47.424 1.00 46.12 103 VAL A CA 1
ATOM 786 C C . VAL A 1 103 ? 39.416 -23.834 -46.477 1.00 46.12 103 VAL A C 1
ATOM 788 O O . VAL A 1 103 ? 38.389 -23.748 -45.808 1.00 46.12 103 VAL A O 1
ATOM 791 N N . HIS A 1 104 ? 40.216 -24.896 -46.427 1.00 47.00 104 HIS A N 1
ATOM 792 C CA . HIS A 1 104 ? 40.048 -26.021 -45.514 1.00 47.00 104 HIS A CA 1
ATOM 793 C C . HIS A 1 104 ? 40.386 -25.578 -44.078 1.00 47.00 104 HIS A C 1
ATOM 795 O O . HIS A 1 104 ? 41.552 -25.512 -43.686 1.00 47.00 104 HIS A O 1
ATOM 801 N N . LEU A 1 105 ? 39.372 -25.228 -43.282 1.00 45.78 105 LEU A N 1
ATOM 802 C CA . LEU A 1 105 ? 39.548 -24.810 -41.888 1.00 45.78 105 LEU A CA 1
ATOM 803 C C . LEU A 1 105 ? 39.723 -26.034 -40.976 1.00 45.78 105 LEU A C 1
ATOM 805 O O . LEU A 1 105 ? 38.766 -26.738 -40.660 1.00 45.78 105 LEU A O 1
ATOM 809 N N . ASN A 1 106 ? 40.955 -26.275 -40.523 1.00 51.09 106 ASN A N 1
ATOM 810 C CA . ASN A 1 106 ? 41.261 -27.248 -39.473 1.00 51.09 106 ASN A CA 1
ATOM 811 C C . ASN A 1 106 ? 40.783 -26.726 -38.104 1.00 51.09 106 ASN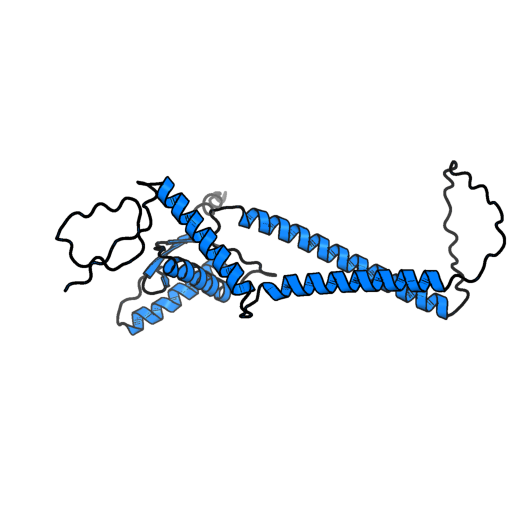 A C 1
ATOM 813 O O . ASN A 1 106 ? 41.402 -25.845 -37.514 1.00 51.09 106 ASN A O 1
ATOM 817 N N . LEU A 1 107 ? 39.691 -27.290 -37.576 1.00 51.34 107 LEU A N 1
ATOM 818 C CA . LEU A 1 107 ? 39.070 -26.910 -36.293 1.00 51.34 107 LEU A CA 1
ATOM 819 C C . LEU A 1 107 ? 39.753 -27.500 -35.030 1.00 51.34 107 LEU A C 1
ATOM 821 O O . LEU A 1 107 ? 39.154 -27.516 -33.956 1.00 51.34 107 LEU A O 1
ATOM 825 N N . GLY A 1 108 ? 40.989 -28.000 -35.126 1.00 50.09 108 GLY A N 1
ATOM 826 C CA . GLY A 1 108 ? 41.611 -28.804 -34.061 1.00 50.09 108 GLY A CA 1
ATOM 827 C C . GLY A 1 108 ? 42.582 -28.090 -33.115 1.00 50.09 108 GLY A C 1
ATOM 828 O O . GLY A 1 108 ? 42.876 -28.619 -32.044 1.00 50.09 108 GLY A O 1
ATOM 829 N N . GLU A 1 109 ? 43.097 -26.910 -33.461 1.00 57.09 109 GLU A N 1
ATOM 830 C CA . GLU A 1 109 ? 44.262 -26.352 -32.764 1.00 57.09 109 GLU A CA 1
ATOM 831 C C . GLU A 1 109 ? 43.898 -25.130 -31.911 1.00 57.09 109 GLU A C 1
ATOM 833 O O . GLU A 1 109 ? 43.466 -24.091 -32.414 1.00 57.09 109 GLU A O 1
ATOM 838 N N . LYS A 1 110 ? 44.078 -25.246 -30.586 1.00 54.31 110 LYS A N 1
ATOM 839 C CA . LYS A 1 110 ? 43.919 -24.143 -29.624 1.00 54.31 110 LYS A CA 1
ATOM 840 C C . LYS A 1 110 ? 45.063 -23.140 -29.785 1.00 54.31 110 LYS A C 1
ATOM 842 O O . LYS A 1 110 ? 45.956 -23.055 -28.946 1.00 54.31 110 LYS A O 1
ATOM 847 N N . THR A 1 111 ? 45.030 -22.356 -30.853 1.00 48.62 111 THR A N 1
ATOM 848 C CA . THR A 1 111 ? 45.922 -21.211 -31.022 1.00 48.62 111 THR A CA 1
ATOM 849 C C . THR A 1 111 ? 45.437 -20.059 -30.145 1.00 48.62 111 THR A C 1
ATOM 851 O O . THR A 1 111 ? 44.330 -19.536 -30.280 1.00 48.62 111 THR A O 1
ATOM 854 N N . THR A 1 112 ? 46.280 -19.640 -29.204 1.00 56.66 112 THR A N 1
ATOM 855 C CA . THR A 1 112 ? 46.114 -18.397 -28.449 1.00 56.66 112 THR A CA 1
ATOM 856 C C . THR A 1 112 ? 46.360 -17.218 -29.389 1.00 56.66 112 THR A C 1
ATOM 858 O O . THR A 1 112 ? 47.460 -16.680 -29.491 1.00 56.66 112 THR A O 1
ATOM 861 N N . VAL A 1 113 ? 45.316 -16.815 -30.117 1.00 47.41 113 VAL A N 1
ATOM 862 C CA . VAL A 1 113 ? 45.376 -15.673 -31.034 1.00 47.41 113 VAL A CA 1
ATOM 863 C C . VAL A 1 113 ? 45.616 -14.395 -30.225 1.00 47.41 113 VAL A C 1
ATOM 865 O O . VAL A 1 113 ? 44.712 -13.844 -29.589 1.00 47.41 113 VAL A O 1
ATOM 868 N N . LYS A 1 114 ? 46.858 -13.902 -30.250 1.00 58.72 114 LYS A N 1
ATOM 869 C CA . LYS A 1 114 ? 47.202 -12.553 -29.792 1.00 58.72 114 LYS A CA 1
ATOM 870 C C . LYS A 1 114 ? 46.428 -11.566 -30.669 1.00 58.72 114 LYS A C 1
ATOM 872 O O . LYS A 1 114 ? 46.667 -11.478 -31.868 1.00 58.72 114 LYS A O 1
ATOM 877 N N . LYS A 1 115 ? 45.463 -10.851 -30.082 1.00 50.69 115 LYS A N 1
ATOM 878 C CA . LYS A 1 115 ? 44.626 -9.870 -30.790 1.00 50.69 115 LYS A CA 1
ATOM 879 C C . LYS A 1 115 ? 45.507 -8.791 -31.427 1.00 50.69 115 LYS A C 1
ATOM 881 O O . LYS A 1 115 ? 45.985 -7.903 -30.724 1.00 50.69 115 LYS A O 1
ATOM 886 N N . ALA A 1 116 ? 45.677 -8.845 -32.746 1.00 52.25 116 ALA A N 1
ATOM 887 C CA . ALA A 1 116 ? 46.260 -7.755 -33.514 1.00 52.25 116 ALA A CA 1
ATOM 888 C C . ALA A 1 116 ? 45.361 -6.513 -33.374 1.00 52.25 116 ALA A C 1
ATOM 890 O O . ALA A 1 116 ? 44.215 -6.483 -33.829 1.00 52.25 116 ALA A O 1
ATOM 891 N N . LYS A 1 117 ? 45.862 -5.498 -32.662 1.00 59.62 117 LYS A N 1
ATOM 892 C CA . LYS A 1 117 ? 45.215 -4.195 -32.479 1.00 59.62 117 LYS A CA 1
ATOM 893 C C . LYS A 1 117 ? 45.563 -3.292 -33.659 1.00 59.62 117 LYS A C 1
ATOM 895 O O . LYS A 1 117 ? 46.472 -2.481 -33.568 1.00 59.62 117 LYS A O 1
ATOM 900 N N . SER A 1 118 ? 44.821 -3.413 -34.747 1.00 55.34 118 SER A N 1
ATOM 901 C CA . SER A 1 118 ? 44.655 -2.317 -35.701 1.00 55.34 118 SER A CA 1
ATOM 902 C C . SER A 1 118 ? 43.440 -2.632 -36.561 1.00 55.34 118 SER A C 1
ATOM 904 O O . SER A 1 118 ? 43.525 -3.392 -37.520 1.00 55.34 118 SER A O 1
ATOM 906 N N . ARG A 1 119 ? 42.266 -2.121 -36.170 1.00 62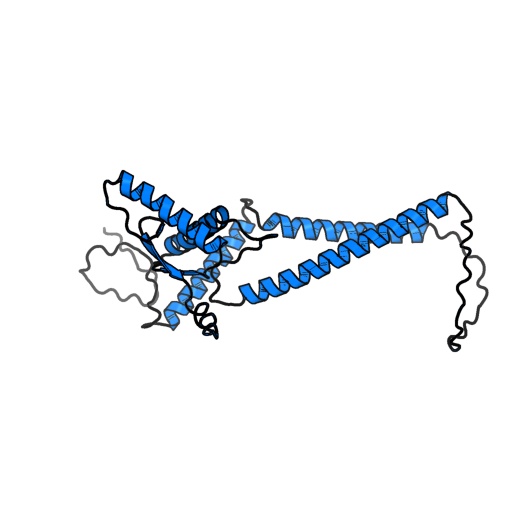.69 119 ARG A N 1
ATOM 907 C CA . ARG A 1 119 ? 41.125 -2.097 -37.089 1.00 62.69 119 ARG A CA 1
ATOM 908 C C . ARG A 1 119 ? 41.345 -0.900 -37.996 1.00 62.69 119 ARG A C 1
ATOM 910 O O . ARG A 1 119 ? 41.057 0.227 -37.601 1.00 62.69 119 ARG A O 1
ATOM 917 N N . VAL A 1 120 ? 41.923 -1.152 -39.163 1.00 72.81 120 VAL A N 1
ATOM 918 C CA . VAL A 1 120 ? 41.952 -0.173 -40.245 1.00 72.81 120 VAL A CA 1
ATOM 919 C C . VAL A 1 120 ? 40.514 -0.045 -40.733 1.00 72.81 120 VAL A C 1
ATOM 921 O O . VAL A 1 120 ? 39.956 -0.990 -41.281 1.00 72.81 120 VAL A O 1
ATOM 924 N N . PHE A 1 121 ? 39.887 1.091 -40.442 1.00 69.06 121 PHE A N 1
ATOM 925 C CA . PHE A 1 121 ? 38.625 1.462 -41.071 1.00 69.06 121 PHE A CA 1
ATOM 926 C C . PHE A 1 121 ? 38.958 1.924 -42.485 1.00 69.06 121 PHE A C 1
ATOM 928 O O . PHE A 1 121 ? 39.804 2.806 -42.639 1.00 69.06 121 PHE A O 1
ATOM 935 N N . LEU A 1 122 ? 38.338 1.324 -43.500 1.00 69.44 122 LEU A N 1
ATOM 936 C CA . LEU A 1 122 ? 38.642 1.653 -44.889 1.00 69.44 122 LEU A CA 1
ATOM 937 C C . LEU A 1 122 ? 37.972 2.972 -45.293 1.00 69.44 122 LEU A C 1
ATOM 939 O O . LEU A 1 122 ? 38.512 3.696 -46.124 1.00 69.44 122 LEU A O 1
ATOM 943 N N . THR A 1 123 ? 36.836 3.332 -44.674 1.00 93.00 123 THR A N 1
ATOM 944 C CA . THR A 1 123 ? 36.123 4.593 -44.960 1.00 93.00 123 THR A CA 1
ATOM 945 C C . THR A 1 123 ? 35.499 5.264 -43.722 1.00 93.00 123 THR A C 1
ATOM 947 O O . THR A 1 123 ? 35.191 4.624 -42.713 1.00 93.00 123 THR A O 1
ATOM 950 N N . ASN A 1 124 ? 35.244 6.581 -43.798 1.00 92.69 124 ASN A N 1
ATOM 951 C CA . ASN A 1 124 ? 34.517 7.328 -42.753 1.00 92.69 124 ASN A CA 1
ATOM 952 C C . ASN A 1 124 ? 33.089 6.791 -42.534 1.00 92.69 124 ASN A C 1
ATOM 954 O O . ASN A 1 124 ? 32.589 6.785 -41.406 1.00 92.69 124 ASN A O 1
ATOM 958 N N . THR A 1 125 ? 32.449 6.307 -43.603 1.00 92.19 125 THR A N 1
ATOM 959 C CA . THR A 1 125 ? 31.109 5.707 -43.564 1.00 92.19 125 THR A CA 1
ATOM 960 C C . THR A 1 125 ? 31.099 4.423 -42.738 1.00 92.19 125 THR A C 1
ATOM 962 O O . THR A 1 125 ? 30.225 4.249 -41.889 1.00 92.19 125 THR A O 1
ATOM 965 N N . GLU A 1 126 ? 32.094 3.550 -42.914 1.00 89.69 126 GLU A N 1
ATOM 966 C CA . GLU A 1 126 ? 32.234 2.327 -42.113 1.00 89.69 126 GLU A CA 1
ATOM 967 C C . GLU A 1 126 ? 32.406 2.632 -40.628 1.00 89.69 126 GLU A C 1
ATOM 969 O O . GLU A 1 126 ? 31.749 2.012 -39.791 1.00 89.69 126 GLU A O 1
ATOM 974 N N . LYS A 1 127 ? 33.243 3.622 -40.289 1.00 90.31 127 LYS A N 1
ATOM 975 C CA . LYS A 1 127 ? 33.433 4.047 -38.898 1.00 90.31 127 LYS A CA 1
ATOM 976 C C . LYS A 1 127 ? 32.112 4.508 -38.274 1.00 90.31 127 LYS A C 1
ATOM 978 O O . LYS A 1 127 ? 31.748 4.042 -37.197 1.00 90.31 127 LYS A O 1
ATOM 983 N N . TYR A 1 128 ? 31.355 5.347 -38.982 1.00 91.44 128 TYR A N 1
ATOM 984 C CA . TYR A 1 128 ? 30.045 5.823 -38.532 1.00 91.44 128 TYR A CA 1
ATOM 985 C C . TYR A 1 128 ? 29.033 4.687 -38.316 1.00 91.44 128 TYR A C 1
ATOM 987 O O . TYR A 1 128 ? 28.316 4.663 -37.310 1.00 91.44 128 TYR A O 1
ATOM 995 N N . LEU A 1 129 ? 28.977 3.726 -39.241 1.00 91.88 129 LEU A N 1
ATOM 996 C CA . LEU A 1 129 ? 28.106 2.556 -39.116 1.00 91.88 129 LEU A CA 1
ATOM 997 C C . LEU A 1 129 ? 28.531 1.659 -37.948 1.00 91.88 129 LEU A C 1
ATOM 999 O O . LEU A 1 129 ? 27.672 1.202 -37.190 1.00 91.88 129 LEU A O 1
ATOM 1003 N N . GLN A 1 130 ? 29.836 1.453 -37.745 1.00 89.38 130 GLN A N 1
ATOM 1004 C CA . GLN A 1 130 ? 30.346 0.692 -36.608 1.00 89.38 130 GLN A CA 1
ATOM 1005 C C . GLN A 1 130 ? 29.995 1.370 -35.278 1.00 89.38 130 GLN A C 1
ATOM 1007 O O . GLN A 1 130 ? 29.534 0.692 -34.358 1.00 89.38 130 GLN A O 1
ATOM 1012 N N . ASP A 1 131 ? 30.136 2.691 -35.176 1.00 90.38 131 ASP A N 1
ATOM 1013 C CA . ASP A 1 131 ? 29.767 3.443 -33.973 1.00 90.38 131 ASP A CA 1
ATOM 1014 C C . ASP A 1 131 ? 28.262 3.323 -33.680 1.00 90.38 131 ASP A C 1
ATOM 1016 O O . ASP A 1 131 ? 27.859 3.070 -32.538 1.00 90.38 131 ASP A O 1
ATOM 1020 N N . LYS A 1 132 ? 27.415 3.395 -34.717 1.00 95.81 132 LYS A N 1
ATOM 1021 C CA . LYS A 1 132 ? 25.969 3.141 -34.604 1.00 95.81 132 LYS A CA 1
ATOM 1022 C C . LYS A 1 132 ? 25.653 1.719 -34.140 1.00 95.81 132 LYS A C 1
ATOM 1024 O O . LYS A 1 132 ? 24.796 1.550 -33.270 1.00 95.81 132 LYS A O 1
ATOM 1029 N N . LEU A 1 133 ? 26.336 0.705 -34.673 1.00 94.12 133 LEU A N 1
ATOM 1030 C CA . LEU A 1 133 ? 26.165 -0.694 -34.262 1.00 94.12 133 LEU A CA 1
ATOM 1031 C C . LEU A 1 133 ? 26.576 -0.907 -32.802 1.00 94.12 133 LEU A C 1
ATOM 1033 O O . LEU A 1 133 ? 25.849 -1.548 -32.039 1.00 94.12 133 LEU A O 1
ATOM 1037 N N . VAL A 1 134 ? 27.698 -0.323 -32.379 1.00 92.81 134 VAL A N 1
ATOM 1038 C CA . VAL A 1 134 ? 28.147 -0.369 -30.983 1.00 92.81 134 VAL A CA 1
ATOM 1039 C C . VAL A 1 134 ? 27.115 0.306 -30.078 1.00 92.81 134 VAL A C 1
ATOM 1041 O O . VAL A 1 134 ? 26.674 -0.307 -29.103 1.00 92.81 134 VAL A O 1
ATOM 1044 N N . ALA A 1 135 ? 26.641 1.505 -30.424 1.00 95.56 135 ALA A N 1
ATOM 1045 C CA . ALA A 1 135 ? 25.605 2.204 -29.664 1.00 95.56 135 ALA A CA 1
ATOM 1046 C C . ALA A 1 135 ? 24.297 1.393 -29.569 1.00 95.56 135 ALA A C 1
ATOM 1048 O O . ALA A 1 135 ? 23.709 1.279 -28.486 1.00 95.56 135 ALA A O 1
ATOM 1049 N N . ALA A 1 136 ? 23.866 0.771 -30.671 1.00 94.38 136 ALA A N 1
ATOM 1050 C CA . ALA A 1 136 ? 22.698 -0.104 -30.704 1.00 94.38 136 ALA A CA 1
ATOM 1051 C C . ALA A 1 136 ? 22.882 -1.338 -29.804 1.00 94.38 136 ALA A C 1
ATOM 1053 O O . ALA A 1 136 ? 21.988 -1.662 -29.019 1.00 94.38 136 ALA A O 1
ATOM 1054 N N . SER A 1 137 ? 24.055 -1.979 -29.837 1.00 92.94 137 SER A N 1
ATOM 1055 C CA . SER A 1 137 ? 24.367 -3.140 -28.992 1.00 92.94 137 SER A CA 1
ATOM 1056 C C . SER A 1 137 ? 24.342 -2.797 -27.495 1.00 92.94 137 SER A C 1
ATOM 1058 O O . SER A 1 137 ? 23.769 -3.539 -26.691 1.00 92.94 137 SER A O 1
ATOM 1060 N N . ILE A 1 138 ? 24.863 -1.622 -27.118 1.00 96.62 138 ILE A N 1
ATOM 1061 C CA . ILE A 1 138 ? 24.827 -1.109 -25.743 1.00 96.62 138 ILE A CA 1
ATOM 1062 C C . ILE A 1 138 ? 23.377 -0.868 -25.313 1.00 96.62 138 ILE A C 1
ATOM 1064 O O . ILE A 1 138 ? 22.979 -1.265 -24.213 1.00 96.62 138 ILE A O 1
ATOM 1068 N N . LYS A 1 139 ? 22.560 -0.245 -26.172 1.00 96.69 139 LYS A N 1
ATOM 1069 C CA . LYS A 1 139 ? 21.137 -0.003 -25.897 1.00 96.69 139 LYS A CA 1
ATOM 1070 C C . LYS A 1 139 ? 20.376 -1.318 -25.709 1.00 96.69 139 LYS A C 1
ATOM 1072 O O . LYS A 1 139 ? 19.616 -1.448 -24.749 1.00 96.69 139 LYS A O 1
ATOM 1077 N N . LEU A 1 140 ? 20.638 -2.310 -26.557 1.00 94.75 140 LEU A N 1
ATOM 1078 C CA . LEU A 1 140 ? 20.022 -3.635 -26.487 1.00 94.75 140 LEU A CA 1
ATOM 1079 C C . LEU A 1 140 ? 20.428 -4.386 -25.209 1.00 94.75 140 LEU A C 1
ATOM 1081 O O . LEU A 1 140 ? 19.574 -4.973 -24.544 1.00 94.75 140 LEU A O 1
ATOM 1085 N N . SER A 1 141 ? 21.696 -4.297 -24.799 1.00 95.81 141 SER A N 1
ATOM 1086 C CA . SER A 1 141 ? 22.175 -4.838 -23.520 1.00 95.81 141 SER A CA 1
ATOM 1087 C C . SER A 1 141 ? 21.466 -4.192 -22.317 1.00 95.81 141 SER A C 1
ATOM 1089 O O . SER A 1 141 ? 20.943 -4.889 -21.442 1.00 95.81 141 SER A O 1
ATOM 1091 N N . LYS A 1 142 ? 21.323 -2.857 -22.311 1.00 95.50 142 LYS A N 1
ATOM 1092 C CA . LYS A 1 142 ? 20.566 -2.131 -21.271 1.00 95.50 142 LYS A CA 1
ATOM 1093 C C . LYS A 1 142 ? 19.097 -2.568 -21.217 1.00 95.50 142 LYS A C 1
ATOM 1095 O O . LYS A 1 142 ? 18.556 -2.742 -20.124 1.00 95.50 142 LYS A O 1
ATOM 1100 N N . MET A 1 143 ? 18.455 -2.776 -22.368 1.00 94.38 143 MET A N 1
ATOM 1101 C CA . MET A 1 143 ? 17.073 -3.266 -22.439 1.00 94.38 143 MET A CA 1
ATOM 1102 C C . MET A 1 143 ? 16.935 -4.697 -21.905 1.00 94.38 143 MET A C 1
ATOM 1104 O O . MET A 1 143 ? 16.041 -4.949 -21.098 1.00 94.38 143 MET A O 1
ATOM 1108 N N . LYS A 1 144 ? 17.846 -5.611 -22.269 1.00 93.81 144 LYS A N 1
ATOM 1109 C CA . LYS A 1 144 ? 17.868 -6.988 -21.742 1.00 93.81 144 LYS A CA 1
ATOM 1110 C C . LYS A 1 144 ? 17.975 -7.014 -20.216 1.00 93.81 144 LYS A C 1
ATOM 1112 O O . LYS A 1 144 ? 17.230 -7.741 -19.563 1.00 93.81 144 LYS A O 1
ATOM 1117 N N . ASN A 1 145 ? 18.832 -6.173 -19.638 1.00 94.75 145 ASN A N 1
ATOM 1118 C CA . ASN A 1 145 ? 18.980 -6.077 -18.183 1.00 94.75 145 ASN A CA 1
ATOM 1119 C C . ASN A 1 145 ? 17.709 -5.556 -17.495 1.00 94.75 145 ASN A C 1
ATOM 1121 O O . ASN A 1 145 ? 17.303 -6.095 -16.464 1.00 94.75 145 ASN A O 1
ATOM 1125 N N . ARG A 1 146 ? 17.034 -4.558 -18.084 1.00 92.38 146 ARG A N 1
ATOM 1126 C CA . ARG A 1 146 ? 15.730 -4.084 -17.586 1.00 92.38 146 ARG A CA 1
ATOM 1127 C C . ARG A 1 146 ? 14.674 -5.187 -17.640 1.00 92.38 146 ARG A C 1
ATOM 1129 O O . ARG A 1 146 ? 13.972 -5.390 -16.655 1.00 92.38 146 ARG A O 1
ATOM 1136 N N . PHE A 1 147 ? 14.604 -5.932 -18.742 1.00 92.62 147 PHE A N 1
ATOM 1137 C CA . PHE A 1 147 ? 13.654 -7.035 -18.892 1.00 92.62 147 PHE A CA 1
ATOM 1138 C C . PHE A 1 147 ? 13.913 -8.160 -17.883 1.00 92.62 147 PHE A C 1
ATOM 1140 O O . PHE A 1 147 ? 12.981 -8.649 -17.249 1.00 92.62 147 PHE A O 1
ATOM 1147 N N . LYS A 1 148 ? 15.183 -8.513 -17.646 1.00 92.50 148 LYS A N 1
ATOM 1148 C CA . LYS A 1 148 ? 15.560 -9.491 -16.616 1.00 92.50 148 LYS A CA 1
ATOM 1149 C C . LYS A 1 148 ? 15.094 -9.042 -15.227 1.00 92.50 148 LYS A C 1
ATOM 1151 O O . LYS A 1 148 ? 14.468 -9.833 -14.526 1.00 92.50 148 LYS A O 1
ATOM 1156 N N . LYS A 1 149 ? 15.306 -7.770 -14.862 1.00 89.94 149 LYS A N 1
ATOM 1157 C CA . LYS A 1 149 ? 14.821 -7.198 -13.590 1.00 89.94 149 LYS A CA 1
ATOM 1158 C C . LYS A 1 149 ? 13.291 -7.247 -13.479 1.00 89.94 149 LYS A C 1
ATOM 1160 O O . LYS A 1 149 ? 12.773 -7.666 -12.450 1.00 89.94 149 LYS A O 1
ATOM 1165 N N . LEU A 1 150 ? 12.573 -6.891 -14.546 1.00 88.12 150 LEU A N 1
ATOM 1166 C CA . LEU A 1 150 ? 11.109 -6.977 -14.589 1.00 88.12 150 LEU A CA 1
ATOM 1167 C C . LEU A 1 150 ? 10.612 -8.421 -14.436 1.00 88.12 150 LEU A C 1
ATOM 1169 O O . LEU A 1 150 ? 9.671 -8.658 -13.687 1.00 88.12 150 LEU A O 1
ATOM 1173 N N . SER A 1 151 ? 11.267 -9.394 -15.074 1.00 90.31 151 SER A N 1
ATOM 1174 C CA . SER A 1 151 ? 10.858 -10.802 -14.993 1.00 90.31 151 SER A CA 1
ATOM 1175 C C . SER A 1 151 ? 10.930 -11.374 -13.571 1.00 90.31 151 SER A C 1
ATOM 1177 O O . SER A 1 151 ? 10.065 -12.154 -13.181 1.00 90.31 151 SER A O 1
ATOM 1179 N N . VAL A 1 152 ? 11.922 -10.956 -12.775 1.00 90.06 152 VAL A N 1
ATOM 1180 C CA . VAL A 1 152 ? 12.049 -11.357 -11.365 1.00 90.06 152 VAL A CA 1
ATOM 1181 C C . VAL A 1 152 ? 10.915 -10.755 -10.537 1.00 90.06 152 VAL A C 1
ATOM 1183 O O . VAL A 1 152 ? 10.261 -11.477 -9.788 1.00 90.06 152 VAL A O 1
ATOM 1186 N N . ASN A 1 153 ? 10.616 -9.469 -10.739 1.00 80.69 153 ASN A N 1
ATOM 1187 C CA . ASN A 1 153 ? 9.513 -8.796 -10.051 1.00 80.69 153 ASN A CA 1
ATOM 1188 C C . ASN A 1 153 ? 8.156 -9.436 -10.382 1.00 80.69 153 ASN A C 1
ATOM 1190 O O . ASN A 1 153 ? 7.343 -9.638 -9.487 1.00 80.69 153 ASN A O 1
ATOM 1194 N N . VAL A 1 154 ? 7.928 -9.810 -11.645 1.00 83.69 154 VAL A N 1
ATOM 1195 C CA . VAL A 1 154 ? 6.698 -10.492 -12.082 1.00 83.69 154 VAL A CA 1
ATOM 1196 C C . VAL A 1 154 ? 6.575 -11.887 -11.458 1.00 83.69 154 VAL A C 1
ATOM 1198 O O . VAL A 1 154 ? 5.482 -12.285 -11.064 1.00 83.69 154 VAL A O 1
ATOM 1201 N N . LYS A 1 155 ? 7.677 -12.634 -11.315 1.00 87.81 155 LYS A N 1
ATOM 1202 C CA . LYS A 1 155 ? 7.654 -13.932 -10.619 1.00 87.81 155 LYS A CA 1
ATOM 1203 C C . LYS A 1 155 ? 7.305 -13.783 -9.136 1.00 87.81 155 LYS A C 1
ATOM 1205 O O . LYS A 1 155 ? 6.463 -14.530 -8.648 1.00 87.81 155 LYS A O 1
ATOM 1210 N N . ALA A 1 156 ? 7.893 -12.802 -8.450 1.00 80.75 156 ALA A N 1
ATOM 1211 C CA . ALA A 1 156 ? 7.564 -12.507 -7.054 1.00 80.75 156 ALA A CA 1
ATOM 1212 C C . ALA A 1 156 ? 6.096 -12.070 -6.895 1.00 80.75 156 ALA A C 1
ATOM 1214 O O . ALA A 1 156 ? 5.391 -12.570 -6.023 1.00 80.75 156 ALA A O 1
ATOM 1215 N N . ALA A 1 157 ? 5.609 -11.211 -7.796 1.00 74.81 157 ALA A N 1
ATOM 1216 C CA . ALA A 1 157 ? 4.208 -10.802 -7.861 1.00 74.81 157 ALA A CA 1
ATOM 1217 C C . ALA A 1 157 ? 3.263 -12.002 -7.993 1.00 74.81 157 ALA A C 1
ATOM 1219 O O . ALA A 1 157 ? 2.289 -12.107 -7.254 1.00 74.81 157 ALA A O 1
ATOM 1220 N N . LYS A 1 158 ? 3.579 -12.935 -8.901 1.00 80.31 158 LYS A N 1
ATOM 1221 C CA . LYS A 1 158 ? 2.789 -14.151 -9.115 1.00 80.31 158 LYS A CA 1
ATOM 1222 C C . LYS A 1 158 ? 2.736 -15.028 -7.863 1.00 80.31 158 LYS A C 1
ATOM 1224 O O . LYS A 1 158 ? 1.684 -15.575 -7.561 1.00 80.31 158 LYS A O 1
ATOM 1229 N N . GLN A 1 159 ? 3.844 -15.151 -7.134 1.00 81.25 159 GLN A N 1
ATOM 1230 C CA . GLN A 1 159 ? 3.885 -15.927 -5.894 1.00 81.25 159 GLN A CA 1
ATOM 1231 C C . GLN A 1 159 ? 3.017 -15.296 -4.796 1.00 81.25 159 GLN A C 1
ATOM 1233 O O . GLN A 1 159 ? 2.282 -16.005 -4.116 1.00 81.25 159 GLN A O 1
ATOM 1238 N N . ILE A 1 160 ? 3.035 -13.970 -4.661 1.00 74.38 160 ILE A N 1
ATOM 1239 C CA . ILE A 1 160 ? 2.175 -13.259 -3.702 1.00 74.38 160 ILE A CA 1
ATOM 1240 C C . ILE A 1 160 ? 0.702 -13.397 -4.098 1.00 74.38 160 ILE A C 1
ATOM 1242 O O . ILE A 1 160 ? -0.123 -13.742 -3.261 1.00 74.38 160 ILE A O 1
ATOM 1246 N N . ALA A 1 161 ? 0.388 -13.203 -5.381 1.00 71.00 161 ALA A N 1
ATOM 1247 C CA . ALA A 1 161 ? -0.968 -13.348 -5.907 1.00 71.00 161 ALA A CA 1
ATOM 1248 C C . ALA A 1 161 ? -1.499 -14.789 -5.819 1.00 71.00 161 ALA A C 1
ATOM 1250 O O . ALA A 1 161 ? -2.705 -14.998 -5.836 1.00 71.00 161 ALA A O 1
ATOM 1251 N N . SER A 1 162 ? -0.615 -15.787 -5.720 1.00 77.06 162 SER A N 1
ATOM 1252 C CA . SER A 1 162 ? -1.017 -17.181 -5.508 1.00 77.06 162 SER A CA 1
ATOM 1253 C C . SER A 1 162 ? -1.424 -17.495 -4.067 1.00 77.06 162 SER A C 1
ATOM 1255 O O . SER A 1 162 ? -1.953 -18.575 -3.822 1.00 77.06 162 SER A O 1
ATOM 1257 N N . ASN A 1 163 ? -1.193 -16.582 -3.115 1.00 81.19 163 ASN A N 1
ATOM 1258 C CA . ASN A 1 163 ? -1.674 -16.745 -1.750 1.00 81.19 163 ASN A CA 1
ATOM 1259 C C . ASN A 1 163 ? -3.164 -16.355 -1.680 1.00 81.19 163 ASN A C 1
ATOM 1261 O O . ASN A 1 163 ? -3.467 -15.166 -1.795 1.00 81.19 163 ASN A O 1
ATOM 1265 N N . PRO A 1 164 ? -4.091 -17.302 -1.435 1.00 76.38 164 PRO A N 1
ATOM 1266 C CA . PRO A 1 164 ? -5.524 -17.006 -1.376 1.00 76.38 164 PRO A CA 1
ATOM 1267 C C . PRO A 1 164 ? -5.905 -16.053 -0.231 1.00 76.38 164 PRO A C 1
ATOM 1269 O O . PRO A 1 164 ? -6.998 -15.500 -0.243 1.00 76.38 164 PRO A O 1
ATOM 1272 N N . ALA A 1 165 ? -5.016 -15.830 0.744 1.00 81.69 165 ALA A N 1
ATOM 1273 C CA . ALA A 1 165 ? -5.229 -14.872 1.828 1.00 81.69 165 ALA A CA 1
ATOM 1274 C C . ALA A 1 165 ? -4.878 -13.416 1.453 1.00 81.69 165 ALA A C 1
ATOM 1276 O O . ALA A 1 165 ? -5.159 -12.501 2.228 1.00 81.69 165 ALA A O 1
ATOM 1277 N N . ALA A 1 166 ? -4.237 -13.172 0.304 1.00 84.75 166 ALA A N 1
ATOM 1278 C CA . ALA A 1 166 ? -3.859 -11.826 -0.116 1.00 84.75 166 ALA A CA 1
ATOM 1279 C C . ALA A 1 166 ? -5.040 -11.109 -0.790 1.00 84.75 166 ALA A C 1
ATOM 1281 O O . ALA A 1 166 ? -5.437 -11.447 -1.899 1.00 84.75 166 ALA A O 1
ATOM 1282 N N . ILE A 1 167 ? -5.567 -10.078 -0.126 1.00 86.88 167 ILE A N 1
ATOM 1283 C CA . ILE A 1 167 ? -6.723 -9.300 -0.608 1.00 86.88 167 ILE A CA 1
ATOM 1284 C C . ILE A 1 167 ? -6.286 -8.164 -1.545 1.00 86.88 167 ILE A C 1
ATOM 1286 O O . ILE A 1 167 ? -6.977 -7.836 -2.505 1.00 86.88 167 ILE A O 1
ATOM 1290 N N . SER A 1 168 ? -5.130 -7.549 -1.283 1.00 89.38 168 SER A N 1
ATOM 1291 C CA . SER A 1 168 ? -4.615 -6.426 -2.070 1.00 89.38 168 SER A CA 1
ATOM 1292 C C . SER A 1 168 ? -3.094 -6.465 -2.155 1.00 89.38 168 SER A C 1
ATOM 1294 O O . SER A 1 168 ? -2.410 -6.814 -1.192 1.00 89.38 168 SER A O 1
ATOM 1296 N N . TYR A 1 169 ? -2.564 -6.092 -3.319 1.00 89.00 169 TYR A N 1
ATOM 1297 C CA . TYR A 1 169 ? -1.137 -5.936 -3.564 1.00 89.00 169 TYR A CA 1
ATOM 1298 C C . TYR A 1 169 ? -0.875 -4.621 -4.295 1.00 89.00 169 TYR A C 1
ATOM 1300 O O . TYR A 1 169 ? -1.637 -4.186 -5.157 1.00 89.00 169 TYR A O 1
ATOM 1308 N N . THR A 1 170 ? 0.235 -3.965 -3.966 1.00 87.56 170 THR A N 1
ATOM 1309 C CA . THR A 1 170 ? 0.637 -2.721 -4.628 1.00 87.56 170 THR A CA 1
ATOM 1310 C C . THR A 1 170 ? 2.142 -2.706 -4.838 1.00 87.56 170 THR A C 1
ATOM 1312 O O . THR A 1 170 ? 2.913 -3.004 -3.927 1.00 87.56 170 THR A O 1
ATOM 1315 N N . PHE A 1 171 ? 2.569 -2.341 -6.047 1.00 87.12 171 PHE A N 1
ATOM 1316 C CA . PHE A 1 171 ? 3.978 -2.156 -6.378 1.00 87.12 171 PHE A CA 1
ATOM 1317 C C . PHE A 1 171 ? 4.342 -0.682 -6.246 1.00 87.12 171 PHE A C 1
ATOM 1319 O O . PHE A 1 171 ? 3.741 0.166 -6.900 1.00 87.12 171 PHE A O 1
ATOM 1326 N N . ALA A 1 172 ? 5.353 -0.384 -5.434 1.00 86.81 172 ALA A N 1
ATOM 1327 C CA . ALA A 1 172 ? 5.905 0.956 -5.296 1.00 86.81 172 ALA A CA 1
ATOM 1328 C C . ALA A 1 172 ? 7.379 0.960 -5.720 1.00 86.81 172 ALA A C 1
ATOM 1330 O O . ALA A 1 172 ? 8.131 0.033 -5.419 1.00 86.81 172 ALA A O 1
ATOM 1331 N N . SER A 1 173 ? 7.807 2.008 -6.428 1.00 87.44 173 SER A N 1
ATOM 1332 C CA . SER A 1 173 ? 9.211 2.196 -6.822 1.00 87.44 173 SER A CA 1
ATOM 1333 C C . SER A 1 173 ? 10.111 2.626 -5.659 1.00 87.44 173 SER A C 1
ATOM 1335 O O . SER A 1 173 ? 11.332 2.534 -5.759 1.00 87.44 173 SER A O 1
ATOM 1337 N N . SER A 1 174 ? 9.512 3.113 -4.573 1.00 92.12 174 SER A N 1
ATOM 1338 C CA . SER A 1 174 ? 10.165 3.621 -3.367 1.00 92.12 174 SER A CA 1
ATOM 1339 C C . SER A 1 174 ? 9.302 3.334 -2.137 1.00 92.12 174 SER A C 1
ATOM 1341 O O . SER A 1 174 ? 8.176 2.853 -2.260 1.00 92.12 174 SER A O 1
ATOM 1343 N N . ALA A 1 175 ? 9.808 3.655 -0.945 1.00 90.38 175 ALA A N 1
ATOM 1344 C CA . ALA A 1 175 ? 9.009 3.593 0.273 1.00 90.38 175 ALA A CA 1
ATOM 1345 C C . ALA A 1 175 ? 7.753 4.479 0.143 1.00 90.38 175 ALA A C 1
ATOM 1347 O O . ALA A 1 175 ? 7.861 5.672 -0.142 1.00 90.38 175 ALA A O 1
ATOM 1348 N N . THR A 1 176 ? 6.574 3.885 0.341 1.00 93.19 176 THR A N 1
ATOM 1349 C CA . THR A 1 176 ? 5.288 4.597 0.338 1.00 93.19 176 THR A CA 1
ATOM 1350 C C . THR A 1 176 ? 5.238 5.584 1.497 1.00 93.19 176 THR A C 1
ATOM 1352 O O . THR A 1 176 ? 5.546 5.215 2.634 1.00 93.19 176 THR A O 1
ATOM 1355 N N . LYS A 1 177 ? 4.831 6.825 1.226 1.00 95.19 177 LYS A N 1
ATOM 1356 C CA . LYS A 1 177 ? 4.707 7.859 2.261 1.00 95.19 177 LYS A CA 1
ATOM 1357 C C . LYS A 1 177 ? 3.482 7.594 3.141 1.00 95.19 177 LYS A C 1
ATOM 1359 O O . LYS A 1 177 ? 2.509 6.993 2.689 1.00 95.19 177 LYS A O 1
ATOM 1364 N N . GLY A 1 178 ? 3.500 8.087 4.382 1.00 95.25 178 GLY A N 1
ATOM 1365 C CA . GLY A 1 178 ? 2.387 7.931 5.328 1.00 95.25 178 GLY A CA 1
ATOM 1366 C C . GLY A 1 178 ? 1.004 8.306 4.763 1.00 95.25 178 GLY A C 1
ATOM 1367 O O . GLY A 1 178 ? 0.093 7.493 4.889 1.00 95.25 178 GLY A O 1
ATOM 1368 N N . PRO A 1 179 ? 0.827 9.467 4.095 1.00 96.69 179 PRO A N 1
ATOM 1369 C CA . PRO A 1 179 ? -0.469 9.857 3.525 1.00 96.69 179 PRO A CA 1
ATOM 1370 C C . PRO A 1 179 ? -0.975 8.9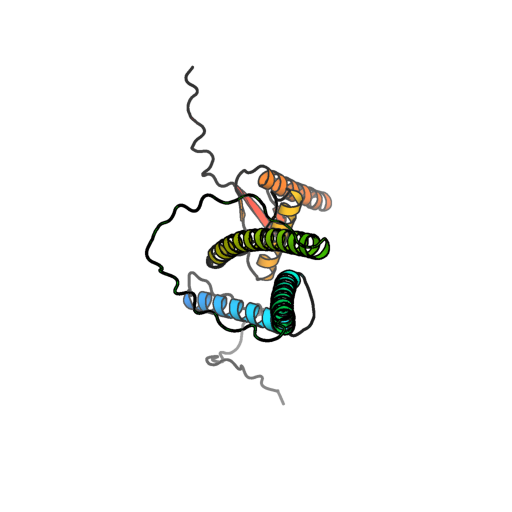18 2.424 1.00 96.69 179 PRO A C 1
ATOM 1372 O O . PRO A 1 179 ? -2.133 8.513 2.441 1.00 96.69 179 PRO A O 1
ATOM 1375 N N . GLU A 1 180 ? -0.101 8.519 1.495 1.00 96.38 180 GLU A N 1
ATOM 1376 C CA . GLU A 1 180 ? -0.445 7.564 0.430 1.00 96.38 180 GLU A CA 1
ATOM 1377 C C . GLU A 1 180 ? -0.852 6.213 1.023 1.00 96.38 180 GLU A C 1
ATOM 1379 O O . GLU A 1 180 ? -1.829 5.604 0.595 1.00 96.38 180 GLU A O 1
ATOM 1384 N N . ARG A 1 181 ? -0.140 5.765 2.061 1.00 96.19 181 ARG A N 1
ATOM 1385 C CA . ARG A 1 181 ? -0.454 4.520 2.759 1.00 96.19 181 ARG A CA 1
ATOM 1386 C C . ARG A 1 181 ? -1.777 4.595 3.525 1.00 96.19 181 ARG A C 1
ATOM 1388 O O . ARG A 1 181 ? -2.534 3.631 3.508 1.00 96.19 181 ARG A O 1
ATOM 1395 N N . ALA A 1 182 ? -2.085 5.729 4.154 1.00 97.25 182 ALA A N 1
ATOM 1396 C CA . ALA A 1 182 ? -3.383 5.956 4.790 1.00 97.25 182 ALA A CA 1
ATOM 1397 C C . ALA A 1 182 ? -4.530 5.872 3.770 1.00 97.25 182 ALA A C 1
ATOM 1399 O O . ALA A 1 182 ? -5.569 5.282 4.061 1.00 97.25 182 ALA A O 1
ATOM 1400 N N . GLN A 1 183 ? -4.327 6.407 2.562 1.00 97.31 183 GLN A N 1
ATOM 1401 C CA . GLN A 1 183 ? -5.307 6.300 1.484 1.00 97.31 183 GLN A CA 1
ATOM 1402 C C . GLN A 1 183 ? -5.488 4.851 1.013 1.00 97.31 183 GLN A C 1
ATOM 1404 O O . GLN A 1 183 ? -6.618 4.382 0.943 1.00 97.31 183 GLN A O 1
ATOM 1409 N N . GLN A 1 184 ? -4.395 4.112 0.801 1.00 96.62 184 GLN A N 1
ATOM 1410 C CA . GLN A 1 184 ? -4.452 2.692 0.428 1.00 96.62 184 GLN A CA 1
ATOM 1411 C C . GLN A 1 184 ? -5.225 1.849 1.450 1.00 96.62 184 GLN A C 1
ATOM 1413 O O . GLN A 1 184 ? -6.037 1.010 1.068 1.00 96.62 184 GLN A O 1
ATOM 1418 N N . ILE A 1 185 ? -5.010 2.088 2.749 1.00 96.75 185 ILE A N 1
ATOM 1419 C CA . ILE A 1 185 ? -5.754 1.409 3.819 1.00 96.75 185 ILE A CA 1
ATOM 1420 C C . ILE A 1 185 ? -7.255 1.716 3.708 1.00 96.75 185 ILE A C 1
ATOM 1422 O O . ILE A 1 185 ? -8.068 0.795 3.776 1.00 96.75 185 ILE A O 1
ATOM 1426 N N . LYS A 1 186 ? -7.629 2.986 3.486 1.00 97.62 186 LYS A N 1
ATOM 1427 C CA . LYS A 1 186 ? -9.032 3.393 3.295 1.00 97.62 186 LYS A CA 1
ATOM 1428 C C . LYS A 1 186 ? -9.672 2.712 2.090 1.00 97.62 186 LYS A C 1
ATOM 1430 O O . LYS A 1 186 ? -10.788 2.218 2.213 1.00 97.62 186 LYS A O 1
ATOM 1435 N N . ASP A 1 187 ? -8.973 2.662 0.961 1.00 97.38 187 ASP A N 1
ATOM 1436 C CA . ASP A 1 187 ? -9.503 2.092 -0.280 1.00 97.38 187 ASP A CA 1
ATOM 1437 C C . ASP A 1 187 ? -9.718 0.577 -0.158 1.00 97.38 187 ASP A C 1
ATOM 1439 O O . ASP A 1 187 ? -10.768 0.069 -0.549 1.00 97.38 187 ASP A O 1
ATOM 1443 N N . VAL A 1 188 ? -8.773 -0.143 0.460 1.00 96.75 188 VAL A N 1
ATOM 1444 C CA . VAL A 1 188 ? -8.907 -1.590 0.703 1.00 96.75 188 VAL A CA 1
ATOM 1445 C C . VAL A 1 188 ? -10.058 -1.886 1.662 1.00 96.75 188 VAL A C 1
ATOM 1447 O O . VAL A 1 188 ? -10.876 -2.760 1.386 1.00 96.75 188 VAL A O 1
ATOM 1450 N N . ILE A 1 189 ? -10.153 -1.15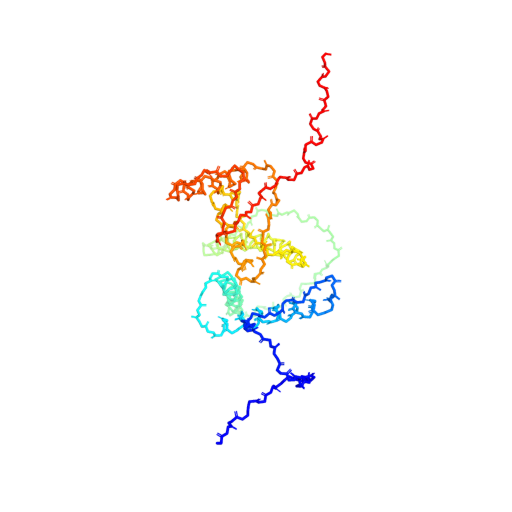4 2.775 1.00 97.38 189 ILE A N 1
ATOM 1451 C CA . ILE A 1 189 ? -11.232 -1.344 3.754 1.00 97.38 189 ILE A CA 1
ATOM 1452 C C . ILE A 1 189 ? -12.590 -1.018 3.134 1.00 97.38 189 ILE A C 1
ATOM 1454 O O . ILE A 1 189 ? -13.545 -1.761 3.348 1.00 97.38 189 ILE A O 1
ATOM 1458 N N . ARG A 1 190 ? -12.677 0.046 2.329 1.00 97.69 190 ARG A N 1
ATOM 1459 C CA . ARG A 1 190 ? -13.901 0.397 1.608 1.00 97.69 190 ARG A CA 1
ATOM 1460 C C . A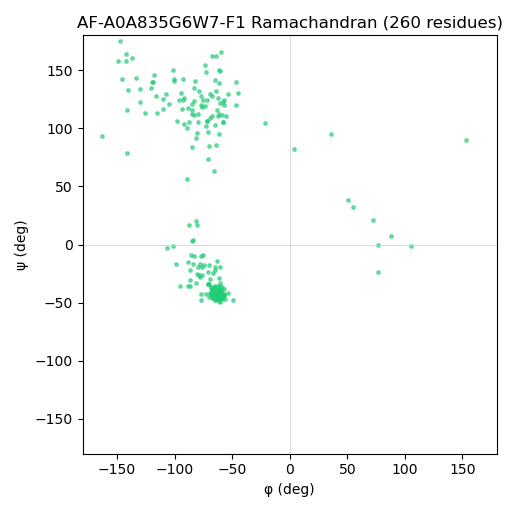RG A 1 190 ? -14.323 -0.723 0.659 1.00 97.69 190 ARG A C 1
ATOM 1462 O O . ARG A 1 190 ? -15.465 -1.155 0.744 1.00 97.69 190 ARG A O 1
ATOM 1469 N N . GLY A 1 191 ? -13.410 -1.237 -0.167 1.00 95.88 191 GLY A N 1
ATOM 1470 C CA . GLY A 1 191 ? -13.717 -2.344 -1.081 1.00 95.88 191 GLY A CA 1
ATOM 1471 C C . GLY A 1 191 ? -14.160 -3.620 -0.351 1.00 95.88 191 GLY A C 1
ATOM 1472 O O . GLY A 1 191 ? -15.060 -4.324 -0.810 1.00 95.88 191 GLY A O 1
ATOM 1473 N N . LEU A 1 192 ? -13.585 -3.894 0.827 1.00 94.69 192 LEU A N 1
ATOM 1474 C CA . LEU A 1 192 ? -14.023 -4.989 1.697 1.00 94.69 192 LEU A CA 1
ATOM 1475 C C . LEU A 1 192 ? -15.444 -4.775 2.229 1.00 94.69 192 LEU A C 1
ATOM 1477 O O . LEU A 1 192 ? -16.271 -5.680 2.138 1.00 94.69 192 LEU A O 1
ATOM 1481 N N . GLN A 1 193 ? -15.748 -3.585 2.740 1.00 96.44 193 GLN A N 1
ATOM 1482 C CA . GLN A 1 193 ? -17.082 -3.250 3.245 1.00 96.44 193 GLN A CA 1
ATOM 1483 C C . GLN A 1 193 ? -18.143 -3.265 2.138 1.00 96.44 193 GLN A C 1
ATOM 1485 O O . GLN A 1 193 ? -19.233 -3.790 2.346 1.00 96.44 193 GLN A O 1
ATOM 1490 N N . GLU A 1 194 ? -17.817 -2.756 0.948 1.00 95.88 194 GLU A N 1
ATOM 1491 C CA . GLU A 1 194 ? -18.683 -2.810 -0.241 1.00 95.88 194 GLU A CA 1
ATOM 1492 C C . GLU A 1 194 ? -18.972 -4.252 -0.680 1.00 95.88 194 GLU A C 1
ATOM 1494 O O . GLU A 1 194 ? -20.051 -4.544 -1.190 1.00 95.88 194 GLU A O 1
ATOM 1499 N N . SER A 1 195 ? -18.042 -5.171 -0.413 1.00 93.06 195 SER A N 1
ATOM 1500 C CA . SER A 1 195 ? -18.210 -6.608 -0.654 1.00 93.06 195 SER A CA 1
ATOM 1501 C C . SER A 1 195 ? -18.947 -7.338 0.483 1.00 93.06 195 SER A C 1
ATOM 1503 O O . SER A 1 195 ? -19.081 -8.559 0.443 1.00 93.06 195 SER A O 1
ATOM 1505 N N . GLY A 1 196 ? -19.419 -6.615 1.507 1.00 94.12 196 GLY A N 1
ATOM 1506 C CA . GLY A 1 196 ? -20.165 -7.163 2.642 1.00 94.12 196 GLY A CA 1
ATOM 1507 C C . GLY A 1 196 ? -19.307 -7.654 3.814 1.00 94.12 196 GLY A C 1
ATOM 1508 O O . GLY A 1 196 ? -19.846 -8.242 4.751 1.00 94.12 196 GLY A O 1
ATOM 1509 N N . PHE A 1 197 ? -17.990 -7.422 3.803 1.00 93.00 197 PHE A N 1
ATOM 1510 C CA . PHE A 1 197 ? -17.124 -7.795 4.923 1.00 93.00 197 PHE A CA 1
ATOM 1511 C C . PHE A 1 197 ? -17.160 -6.755 6.046 1.00 93.00 197 PHE A C 1
ATOM 1513 O O . PHE A 1 197 ? -17.109 -5.547 5.820 1.00 93.00 197 PHE A O 1
ATOM 1520 N N . ILE A 1 198 ? -17.154 -7.238 7.288 1.00 95.38 198 ILE A N 1
ATOM 1521 C CA . ILE A 1 198 ? -17.075 -6.408 8.493 1.00 95.38 198 ILE A CA 1
ATOM 1522 C C . ILE A 1 198 ? -15.617 -6.378 8.955 1.00 95.38 198 ILE A C 1
ATOM 1524 O O . ILE A 1 198 ? -15.105 -7.350 9.510 1.00 95.38 198 ILE A O 1
ATOM 1528 N N . VAL A 1 199 ? -14.938 -5.250 8.746 1.00 96.38 199 VAL A N 1
ATOM 1529 C CA . VAL A 1 199 ? -13.533 -5.085 9.153 1.00 96.38 199 VAL A CA 1
ATOM 1530 C C . VAL A 1 199 ? -13.462 -4.595 10.601 1.00 96.38 199 VAL A C 1
ATOM 1532 O O . VAL A 1 199 ? -13.740 -3.437 10.876 1.00 96.38 199 VAL A O 1
ATOM 1535 N N . VAL A 1 200 ? -13.092 -5.466 11.542 1.00 97.38 200 VAL A N 1
ATOM 1536 C CA . VAL A 1 200 ? -13.075 -5.133 12.985 1.00 97.38 200 VAL A CA 1
ATOM 1537 C C . VAL A 1 200 ? -11.740 -4.529 13.434 1.00 97.38 200 VAL A C 1
ATOM 1539 O O . VAL A 1 200 ? -11.701 -3.640 14.286 1.00 97.38 200 VAL A O 1
ATOM 1542 N N . ALA A 1 201 ? -10.632 -4.995 12.859 1.00 97.19 201 ALA A N 1
ATOM 1543 C CA . ALA A 1 201 ? -9.294 -4.563 13.235 1.00 97.19 201 ALA A CA 1
ATOM 1544 C C . ALA A 1 201 ? -8.321 -4.618 12.052 1.00 97.19 201 ALA A C 1
ATOM 1546 O O . ALA A 1 201 ? -8.520 -5.373 11.100 1.00 97.19 201 ALA A O 1
ATOM 1547 N N . THR A 1 202 ? -7.241 -3.844 12.140 1.00 96.38 202 THR A N 1
ATOM 1548 C CA . THR A 1 202 ? -6.096 -3.916 11.219 1.00 96.38 202 THR A CA 1
ATOM 1549 C C . THR A 1 202 ? -4.840 -4.238 12.008 1.00 96.38 202 THR A C 1
ATOM 1551 O O . THR A 1 202 ? -4.607 -3.585 13.017 1.00 96.38 202 THR A O 1
ATOM 1554 N N . VAL A 1 203 ? -4.003 -5.162 11.542 1.00 95.31 203 VAL A N 1
ATOM 1555 C CA . VAL A 1 203 ? -2.694 -5.446 12.155 1.00 95.31 203 VAL A CA 1
ATOM 1556 C C . VAL A 1 203 ? -1.591 -4.909 11.246 1.00 95.31 203 VAL A C 1
ATOM 1558 O O . VAL A 1 203 ? -1.597 -5.192 10.048 1.00 95.31 203 VAL A O 1
ATOM 1561 N N . CYS A 1 204 ? -0.653 -4.129 11.781 1.00 93.88 204 CYS A N 1
ATOM 1562 C CA . CYS A 1 204 ? 0.490 -3.617 11.023 1.00 93.88 204 CYS A CA 1
ATOM 1563 C C . CYS A 1 204 ? 1.808 -3.705 11.805 1.00 93.88 204 CYS A C 1
ATOM 1565 O O . CYS A 1 204 ? 1.827 -3.816 13.031 1.00 93.88 204 CYS A O 1
ATOM 1567 N N . ASP A 1 205 ? 2.935 -3.655 11.091 1.00 94.00 205 ASP A N 1
ATOM 1568 C CA . ASP A 1 205 ? 4.240 -3.510 11.738 1.00 94.00 205 ASP A CA 1
ATOM 1569 C C . ASP A 1 205 ? 4.382 -2.118 12.391 1.00 94.00 205 ASP A C 1
ATOM 1571 O O . ASP A 1 205 ? 3.675 -1.160 12.056 1.00 94.00 205 ASP A O 1
ATOM 1575 N N . GLN A 1 206 ? 5.340 -1.979 13.309 1.00 93.38 206 GLN A N 1
ATOM 1576 C CA . GLN A 1 206 ? 5.636 -0.699 13.961 1.00 93.38 206 GLN A CA 1
ATOM 1577 C C . GLN A 1 206 ? 6.525 0.226 13.110 1.00 93.38 206 GLN A C 1
ATOM 1579 O O . GLN A 1 206 ? 7.158 1.134 13.643 1.00 93.38 206 GLN A O 1
ATOM 1584 N N . GLY A 1 207 ? 6.614 0.034 11.796 1.00 93.62 207 GLY A N 1
ATOM 1585 C CA . GLY A 1 207 ? 7.425 0.860 10.912 1.00 93.62 207 GLY A CA 1
ATOM 1586 C C . GLY A 1 207 ? 6.993 2.336 10.928 1.00 93.62 207 GLY A C 1
ATOM 1587 O O . GLY A 1 207 ? 5.809 2.646 11.091 1.00 93.62 207 GLY A O 1
ATOM 1588 N N . PRO A 1 208 ? 7.924 3.288 10.722 1.00 94.81 208 PRO A N 1
ATOM 1589 C CA . PRO A 1 208 ? 7.629 4.721 10.801 1.00 94.81 208 PRO A CA 1
ATOM 1590 C C . PRO A 1 208 ? 6.508 5.156 9.845 1.00 94.81 208 PRO A C 1
ATOM 1592 O O . PRO A 1 208 ? 5.651 5.947 10.234 1.00 94.81 208 PRO A O 1
ATOM 1595 N N . ASN A 1 209 ? 6.458 4.585 8.638 1.00 95.06 209 ASN A N 1
ATOM 1596 C CA . ASN A 1 209 ? 5.414 4.884 7.654 1.00 95.06 209 ASN A CA 1
ATOM 1597 C C . ASN A 1 209 ? 4.035 4.365 8.088 1.00 95.06 209 ASN A C 1
ATOM 1599 O O . ASN A 1 209 ? 3.037 5.043 7.854 1.00 95.06 209 ASN A O 1
ATOM 1603 N N . ASN A 1 210 ? 3.973 3.202 8.747 1.00 95.56 210 ASN A N 1
ATOM 1604 C CA . ASN A 1 210 ? 2.722 2.635 9.258 1.00 95.56 210 ASN A CA 1
ATOM 1605 C C . ASN A 1 210 ? 2.194 3.454 10.435 1.00 95.56 210 ASN A C 1
ATOM 1607 O O . ASN A 1 210 ? 1.030 3.851 10.429 1.00 95.56 210 ASN A O 1
ATOM 1611 N N . ARG A 1 211 ? 3.068 3.822 11.379 1.00 96.06 211 ARG A N 1
ATOM 1612 C CA . ARG A 1 211 ? 2.710 4.725 12.484 1.00 96.06 211 ARG A CA 1
ATOM 1613 C C . ARG A 1 211 ? 2.230 6.086 11.978 1.00 96.06 211 ARG A C 1
ATOM 1615 O O . ARG A 1 211 ? 1.251 6.620 12.491 1.00 96.06 211 ARG A O 1
ATOM 1622 N N . GLN A 1 212 ? 2.897 6.647 10.964 1.00 97.38 212 GLN A N 1
ATOM 1623 C CA . GLN A 1 212 ? 2.493 7.921 10.368 1.00 97.38 212 GLN A CA 1
ATOM 1624 C C . GLN A 1 212 ? 1.122 7.814 9.690 1.00 97.38 212 GLN A C 1
ATOM 1626 O O . GLN A 1 212 ? 0.272 8.666 9.931 1.00 97.38 212 GLN A O 1
ATOM 1631 N N . ALA A 1 213 ? 0.897 6.774 8.882 1.00 97.69 213 ALA A N 1
ATOM 1632 C CA . ALA A 1 213 ? -0.390 6.530 8.234 1.00 97.69 213 ALA A CA 1
ATOM 1633 C C . ALA A 1 213 ? -1.516 6.395 9.265 1.00 97.69 213 ALA A C 1
ATOM 1635 O O . ALA A 1 213 ? -2.555 7.038 9.138 1.00 97.69 213 ALA A O 1
ATOM 1636 N N . LEU A 1 214 ? -1.282 5.629 10.333 1.00 96.94 214 LEU A N 1
ATOM 1637 C CA . LEU A 1 214 ? -2.283 5.433 11.369 1.00 96.94 214 LEU A CA 1
ATOM 1638 C C . LEU A 1 214 ? -2.587 6.719 12.142 1.00 96.94 214 LEU A C 1
ATOM 1640 O O . LEU A 1 214 ? -3.749 7.036 12.384 1.00 96.94 214 LEU A O 1
ATOM 1644 N N . LYS A 1 215 ? -1.556 7.496 12.486 1.00 97.19 215 LYS A N 1
ATOM 1645 C CA . LYS A 1 215 ? -1.726 8.798 13.140 1.00 97.19 215 LYS A CA 1
ATOM 1646 C C . LYS A 1 215 ? -2.553 9.756 12.279 1.00 97.19 215 LYS A C 1
ATOM 1648 O O . LYS A 1 215 ? -3.386 10.477 12.819 1.00 97.19 215 LYS A O 1
ATOM 1653 N N . LEU A 1 216 ? -2.349 9.752 10.958 1.00 97.62 216 LEU A N 1
ATOM 1654 C CA . LEU A 1 216 ? -3.166 10.538 10.029 1.00 97.62 216 LEU A CA 1
ATOM 1655 C C . LEU A 1 216 ? -4.631 10.093 10.068 1.00 97.62 216 LEU A C 1
ATOM 1657 O O . LEU A 1 216 ? -5.499 10.938 10.253 1.00 97.62 216 LEU A O 1
ATOM 1661 N N . LEU A 1 217 ? -4.901 8.786 9.993 1.00 97.19 217 LEU A N 1
ATOM 1662 C CA . LEU A 1 217 ? -6.266 8.254 10.058 1.00 97.19 217 LEU A CA 1
ATOM 1663 C C . LEU A 1 217 ? -6.959 8.589 11.386 1.00 97.19 217 LEU A C 1
ATOM 1665 O O . LEU A 1 217 ? -8.097 9.045 11.383 1.00 97.19 217 LEU A O 1
ATOM 1669 N N . ILE A 1 218 ? -6.282 8.422 12.526 1.00 96.62 218 ILE A N 1
ATOM 1670 C CA . ILE A 1 218 ? -6.833 8.771 13.847 1.00 96.62 218 ILE A CA 1
ATOM 1671 C C . ILE A 1 218 ? -7.148 10.275 13.923 1.00 96.62 218 ILE A C 1
ATOM 1673 O O . ILE A 1 218 ? -8.220 10.666 14.389 1.00 96.62 218 ILE A O 1
ATOM 1677 N N . ASN A 1 219 ? -6.248 11.126 13.420 1.00 96.38 219 ASN A N 1
ATOM 1678 C CA . ASN A 1 219 ? -6.446 12.575 13.403 1.00 96.38 219 ASN A CA 1
ATOM 1679 C C . ASN A 1 219 ? -7.611 13.003 12.496 1.00 96.38 219 ASN A C 1
ATOM 1681 O O . ASN A 1 219 ? -8.369 13.896 12.875 1.00 96.38 219 ASN A O 1
ATOM 1685 N N . GLU A 1 220 ? -7.785 12.366 11.334 1.00 95.69 220 GLU A N 1
ATOM 1686 C CA . GLU A 1 220 ? -8.940 12.597 10.454 1.00 95.69 220 GLU A CA 1
ATOM 1687 C C . GLU A 1 220 ? -10.260 12.331 11.201 1.00 95.69 220 GLU A C 1
ATOM 1689 O O . GLU A 1 220 ? -11.181 13.151 11.153 1.00 95.69 220 GLU A O 1
ATOM 1694 N N . ASN A 1 221 ? -10.329 11.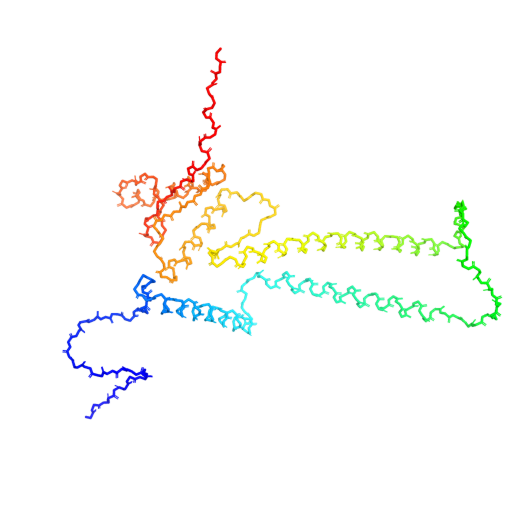243 11.976 1.00 94.88 221 ASN A N 1
ATOM 1695 C CA . ASN A 1 221 ? -11.544 10.877 12.715 1.00 94.88 221 ASN A CA 1
ATOM 1696 C C . ASN A 1 221 ? -11.831 11.796 13.887 1.00 94.88 221 ASN A C 1
ATOM 1698 O O . ASN A 1 221 ? -12.994 12.093 14.153 1.00 94.88 221 ASN A O 1
ATOM 1702 N N . ARG A 1 222 ? -10.793 12.305 14.556 1.00 95.31 222 ARG A N 1
ATOM 1703 C CA . ARG A 1 222 ? -10.961 13.322 15.598 1.00 95.31 222 ARG A CA 1
ATOM 1704 C C . ARG A 1 222 ? -11.759 14.518 15.073 1.00 95.31 222 ARG A C 1
ATOM 1706 O O . ARG A 1 222 ? -12.666 14.987 15.751 1.00 95.31 222 ARG A O 1
ATOM 1713 N N . GLY A 1 223 ? -11.490 14.957 13.843 1.00 93.44 223 GLY A N 1
ATOM 1714 C CA . GLY A 1 223 ? -12.256 16.025 13.195 1.00 93.44 223 GLY A CA 1
ATOM 1715 C C . GLY A 1 223 ? -13.711 15.655 12.879 1.00 93.44 223 GLY A C 1
ATOM 1716 O O . GLY A 1 223 ? -14.553 16.541 12.753 1.00 93.44 223 GLY A O 1
ATOM 1717 N N . ILE A 1 224 ? -14.035 14.368 12.733 1.00 94.19 224 ILE A N 1
ATOM 1718 C CA . ILE A 1 224 ? -15.413 13.890 12.547 1.00 94.19 224 ILE A CA 1
ATOM 1719 C C . ILE A 1 224 ? -16.164 13.906 13.885 1.00 94.19 224 ILE A C 1
ATOM 1721 O O . ILE A 1 224 ? -17.259 14.458 13.938 1.00 94.19 224 ILE A O 1
ATOM 1725 N N . TYR A 1 225 ? -15.569 13.374 14.958 1.00 94.88 225 TYR A N 1
ATOM 1726 C CA . TYR A 1 225 ? -16.175 13.362 16.299 1.00 94.88 225 TYR A CA 1
ATOM 1727 C C . TYR A 1 225 ? -16.445 14.774 16.827 1.00 94.88 225 TYR A C 1
ATOM 1729 O O . TYR A 1 225 ? -17.567 15.080 17.223 1.00 94.88 225 TYR A O 1
ATOM 1737 N N . LEU A 1 226 ? -15.466 15.677 16.700 1.00 95.06 226 LEU A N 1
ATOM 1738 C CA . LEU A 1 226 ? -15.624 17.071 17.123 1.00 95.06 226 LEU A CA 1
ATOM 1739 C C . LEU A 1 226 ? -16.778 17.780 16.397 1.00 95.06 226 LEU A C 1
ATOM 1741 O O . LEU A 1 226 ? -17.500 18.559 17.009 1.00 95.06 226 LEU A O 1
ATOM 1745 N N . ARG A 1 227 ? -16.995 17.487 15.106 1.00 95.50 227 ARG A N 1
ATOM 1746 C CA . ARG A 1 227 ? -18.122 18.044 14.334 1.00 95.50 227 ARG A CA 1
ATOM 1747 C C . ARG A 1 227 ? -19.480 17.481 14.753 1.00 95.50 227 ARG A C 1
ATOM 1749 O O . ARG A 1 227 ? -20.487 18.142 14.529 1.00 95.50 227 ARG A O 1
ATOM 1756 N N . LYS A 1 228 ? -19.510 16.286 15.342 1.00 95.62 228 LYS A N 1
ATOM 1757 C CA . LYS A 1 228 ? -20.718 15.673 15.908 1.00 95.62 228 LYS A CA 1
ATOM 1758 C C . LYS A 1 228 ? -20.997 16.106 17.351 1.00 95.62 228 LYS A C 1
ATOM 1760 O O . LYS A 1 228 ? -22.061 15.788 17.864 1.00 95.62 228 LYS A O 1
ATOM 1765 N N . GLY A 1 229 ? -20.069 16.819 17.997 1.00 96.31 229 GLY A N 1
ATOM 1766 C CA . GLY A 1 229 ? -20.151 17.125 19.429 1.00 96.31 229 GLY A CA 1
ATOM 1767 C C . GLY A 1 229 ? -19.888 15.907 20.321 1.00 96.31 229 GLY A C 1
ATOM 1768 O O . GLY A 1 229 ? -20.315 15.888 21.469 1.00 96.31 229 GLY A O 1
ATOM 1769 N N . GLU A 1 230 ? -19.213 14.888 19.788 1.00 95.94 230 GLU A N 1
ATOM 1770 C CA . GLU A 1 230 ? -18.845 13.668 20.506 1.00 95.94 230 GLU A CA 1
ATOM 1771 C C . GLU A 1 230 ? -17.374 13.719 20.939 1.00 95.94 230 GLU A C 1
ATOM 1773 O O . GLU A 1 230 ? -16.521 14.284 20.241 1.00 95.94 230 GLU A O 1
ATOM 1778 N N . ASP A 1 231 ? -17.057 13.062 22.056 1.00 95.44 231 ASP A N 1
ATOM 1779 C CA . ASP A 1 231 ? -15.676 12.918 22.509 1.00 95.44 231 ASP A CA 1
ATOM 1780 C C . ASP A 1 231 ? -14.881 11.993 21.568 1.00 95.44 231 ASP A C 1
ATOM 1782 O O . ASP A 1 231 ? -15.319 10.873 21.268 1.00 95.44 231 ASP A O 1
ATOM 1786 N N . PRO A 1 232 ? -13.695 12.416 21.086 1.00 92.81 232 PRO A N 1
ATOM 1787 C CA . PRO A 1 232 ? -12.870 11.589 20.220 1.00 92.81 232 PRO A CA 1
ATOM 1788 C C . PRO A 1 232 ? -12.455 10.294 20.916 1.00 92.81 232 PRO A C 1
ATOM 1790 O O . PRO A 1 232 ? -11.760 10.313 21.931 1.00 92.81 232 PRO A O 1
ATOM 1793 N N . LYS A 1 233 ? -12.813 9.153 20.327 1.00 92.06 233 LYS A N 1
ATOM 1794 C CA . LYS A 1 233 ? -12.356 7.852 20.821 1.00 92.06 233 LYS A CA 1
ATOM 1795 C C . LYS A 1 233 ? -10.876 7.663 20.506 1.00 92.06 233 LYS A C 1
ATOM 1797 O O . LYS A 1 233 ? -10.461 7.743 19.346 1.00 92.06 233 LYS A O 1
ATOM 1802 N N . GLU A 1 234 ? -10.084 7.391 21.537 1.00 91.06 234 GLU A N 1
ATOM 1803 C CA . GLU A 1 234 ? -8.656 7.139 21.377 1.00 91.06 234 GLU A CA 1
ATOM 1804 C C . GLU A 1 234 ? -8.403 5.857 20.579 1.00 91.06 234 GLU A C 1
ATOM 1806 O O . GLU A 1 234 ? -9.094 4.852 20.743 1.00 91.06 234 GLU A O 1
ATOM 1811 N N . ASN A 1 235 ? -7.384 5.898 19.716 1.00 93.38 235 ASN A N 1
ATOM 1812 C CA . ASN A 1 235 ? -6.876 4.740 18.977 1.00 93.38 235 ASN A CA 1
ATOM 1813 C C . ASN A 1 235 ? -7.924 3.981 18.152 1.00 93.38 235 ASN A C 1
ATOM 1815 O O . ASN A 1 235 ? -7.803 2.775 17.978 1.00 93.38 235 ASN A O 1
ATOM 1819 N N . LYS A 1 236 ? -8.935 4.663 17.609 1.00 96.44 236 LYS A N 1
ATOM 1820 C CA . LYS A 1 236 ? -9.890 4.059 16.671 1.00 96.44 236 LYS A CA 1
ATOM 1821 C C . LYS A 1 236 ? -9.855 4.763 15.328 1.00 96.44 236 LYS A C 1
ATOM 1823 O O . LYS A 1 236 ? -9.767 5.993 15.265 1.00 96.44 236 LYS A O 1
ATOM 1828 N N . ILE A 1 237 ? -9.947 3.978 14.254 1.00 96.75 237 ILE A N 1
ATOM 1829 C CA . ILE A 1 237 ? -10.179 4.516 12.915 1.00 96.75 237 ILE A CA 1
ATOM 1830 C C . ILE A 1 237 ? -11.655 4.367 12.522 1.00 96.75 237 ILE A C 1
ATOM 1832 O O . ILE A 1 237 ? -12.271 3.361 12.853 1.00 96.75 237 ILE A O 1
ATOM 1836 N N . LEU A 1 238 ? -12.236 5.367 11.856 1.00 96.69 238 LEU A N 1
ATOM 1837 C CA . LEU A 1 238 ? -13.627 5.375 11.403 1.00 96.69 238 LEU A CA 1
ATOM 1838 C C . LEU A 1 238 ? -13.656 5.404 9.872 1.00 96.69 238 LEU A C 1
ATOM 1840 O O . LEU A 1 238 ? -13.256 6.390 9.258 1.00 96.69 238 LEU A O 1
ATOM 1844 N N . ILE A 1 239 ? -14.127 4.327 9.244 1.00 96.75 239 ILE A N 1
ATOM 1845 C CA . ILE A 1 239 ? -14.230 4.219 7.780 1.00 96.75 239 ILE A CA 1
ATOM 1846 C C . ILE A 1 239 ? -15.641 3.745 7.435 1.00 96.75 239 ILE A C 1
ATOM 1848 O O . ILE A 1 239 ? -16.090 2.718 7.939 1.00 96.75 239 ILE A O 1
ATOM 1852 N N . ASN A 1 240 ? -16.357 4.527 6.617 1.00 95.81 240 ASN A N 1
ATOM 1853 C CA . ASN A 1 240 ? -17.771 4.315 6.271 1.00 95.81 240 ASN A CA 1
ATOM 1854 C C . ASN A 1 240 ? -18.685 4.112 7.496 1.00 95.81 240 ASN A C 1
ATOM 1856 O O . ASN A 1 240 ? -19.589 3.284 7.490 1.00 95.81 240 ASN A O 1
ATOM 1860 N N . GLY A 1 241 ? -18.429 4.856 8.576 1.00 94.75 241 GLY A N 1
ATOM 1861 C CA . GLY A 1 241 ? -19.206 4.758 9.815 1.00 94.75 241 GLY A CA 1
ATOM 1862 C C . GLY A 1 241 ? -18.885 3.536 10.683 1.00 94.75 241 GLY A C 1
ATOM 1863 O O . GLY A 1 241 ? -19.444 3.423 11.769 1.00 94.75 241 GLY A O 1
ATOM 1864 N N . GLN A 1 242 ? -17.966 2.664 10.262 1.00 96.44 242 GLN A N 1
ATOM 1865 C CA . GLN A 1 242 ? -17.497 1.531 11.053 1.00 96.44 242 GLN A CA 1
ATOM 1866 C C . GLN A 1 242 ? -16.229 1.887 11.834 1.00 96.44 242 GLN A C 1
ATOM 1868 O O . GLN A 1 242 ? -15.264 2.404 11.265 1.00 96.44 242 GLN A O 1
ATOM 1873 N N . GLU A 1 243 ? -16.226 1.585 13.133 1.00 96.94 243 GLU A N 1
ATOM 1874 C CA . GLU A 1 243 ? -15.036 1.668 13.981 1.00 96.94 243 GLU A CA 1
ATOM 1875 C C . GLU A 1 243 ? -14.135 0.455 13.764 1.00 96.94 243 GLU A C 1
ATOM 1877 O O . GLU A 1 243 ? -14.589 -0.687 13.814 1.00 96.94 243 GLU A O 1
ATOM 1882 N N . ILE A 1 244 ? -12.847 0.712 13.572 1.00 97.69 244 ILE A N 1
ATOM 1883 C CA . ILE A 1 244 ? -11.836 -0.308 13.325 1.00 97.69 244 ILE A CA 1
ATOM 1884 C C . ILE A 1 244 ? -10.677 -0.063 14.286 1.00 97.69 244 ILE A C 1
ATOM 1886 O O . ILE A 1 244 ? -10.225 1.074 14.470 1.00 97.69 244 ILE A O 1
ATOM 1890 N N . VAL A 1 245 ? -10.206 -1.132 14.923 1.00 97.50 245 VAL A N 1
ATOM 1891 C CA . VAL A 1 245 ? -9.123 -1.062 15.907 1.00 97.50 245 VAL A CA 1
ATOM 1892 C C . VAL A 1 245 ? -7.782 -1.335 15.220 1.00 97.50 245 VAL A C 1
ATOM 1894 O O . VAL A 1 245 ? -7.565 -2.433 14.705 1.00 97.50 245 VAL A O 1
ATOM 1897 N N . PRO A 1 246 ? -6.854 -0.371 15.193 1.00 96.81 246 PRO A N 1
ATOM 1898 C CA . PRO A 1 246 ? -5.502 -0.614 14.744 1.00 96.81 246 PRO A CA 1
ATOM 1899 C C . PRO A 1 246 ? -4.692 -1.332 15.828 1.00 96.81 246 PRO A C 1
ATOM 1901 O O . PRO A 1 246 ? -4.600 -0.888 16.970 1.00 96.81 246 PRO A O 1
ATOM 1904 N N . LEU A 1 247 ? -4.075 -2.438 15.446 1.00 95.44 247 LEU A N 1
ATOM 1905 C CA . LEU A 1 247 ? -3.217 -3.271 16.269 1.00 95.44 247 LEU A CA 1
ATOM 1906 C C . LEU A 1 247 ? -1.816 -3.289 15.659 1.00 95.44 247 LEU A C 1
ATOM 1908 O O . LEU A 1 247 ? -1.651 -3.265 14.437 1.00 95.44 247 LEU A O 1
ATOM 1912 N N . TYR A 1 248 ? -0.805 -3.360 16.516 1.00 93.31 248 TYR A N 1
ATOM 1913 C CA . TYR A 1 248 ? 0.567 -3.591 16.085 1.00 93.31 248 TYR A CA 1
ATOM 1914 C C . TYR A 1 248 ? 0.941 -5.050 16.300 1.00 93.31 248 TYR A C 1
ATOM 1916 O O . TYR A 1 248 ? 0.557 -5.645 17.307 1.00 93.31 248 TYR A O 1
ATOM 1924 N N . ASP A 1 249 ? 1.712 -5.611 15.372 1.00 89.00 249 ASP A N 1
ATOM 1925 C CA . ASP A 1 249 ? 2.297 -6.935 15.559 1.00 89.00 249 ASP A CA 1
ATOM 1926 C C . ASP A 1 249 ? 3.252 -6.923 16.768 1.00 89.00 249 ASP A C 1
ATOM 1928 O O . ASP A 1 249 ? 4.158 -6.087 16.870 1.00 89.00 249 ASP A O 1
ATOM 1932 N N . LEU A 1 250 ? 3.015 -7.842 17.705 1.00 79.12 250 LEU A N 1
ATOM 1933 C CA . LEU A 1 250 ? 3.753 -7.967 18.959 1.00 79.12 250 LEU A CA 1
ATOM 1934 C C . LEU A 1 250 ? 5.132 -8.614 18.767 1.00 79.12 250 LEU A C 1
ATOM 1936 O O . LEU A 1 250 ? 6.000 -8.426 19.622 1.00 79.12 250 LEU A O 1
ATOM 1940 N N . MET A 1 251 ? 5.374 -9.331 17.657 1.00 70.94 251 MET A N 1
ATOM 1941 C CA . MET A 1 251 ? 6.609 -10.112 17.473 1.00 70.94 251 MET A CA 1
ATOM 1942 C C . MET A 1 251 ? 7.898 -9.276 17.501 1.00 70.94 251 MET A C 1
ATOM 1944 O O . MET A 1 251 ? 8.973 -9.821 17.746 1.00 70.94 251 MET A O 1
ATOM 1948 N N . MET A 1 252 ? 7.828 -7.957 17.299 1.00 57.19 252 MET A N 1
ATOM 1949 C CA . MET A 1 252 ? 9.024 -7.112 17.228 1.00 57.19 252 MET A CA 1
ATOM 1950 C C . MET A 1 252 ? 9.618 -6.742 18.603 1.00 57.19 252 MET A C 1
ATOM 1952 O O . MET A 1 252 ? 10.782 -6.348 18.668 1.00 57.19 252 MET A O 1
ATOM 1956 N N . MET A 1 253 ? 8.863 -6.839 19.708 1.00 54.25 253 MET A N 1
ATOM 1957 C CA . MET A 1 253 ? 9.320 -6.316 21.012 1.00 54.25 253 MET A CA 1
ATOM 1958 C C . MET A 1 253 ? 10.143 -7.304 21.852 1.00 54.25 253 MET A C 1
ATOM 1960 O O . MET A 1 253 ? 10.842 -6.879 22.770 1.00 54.25 253 MET A O 1
ATOM 1964 N N . THR A 1 254 ? 10.139 -8.600 21.536 1.00 57.44 254 THR A N 1
ATOM 1965 C CA . THR A 1 254 ? 10.765 -9.630 22.390 1.00 57.44 254 THR A CA 1
ATOM 1966 C C . THR A 1 254 ? 12.302 -9.665 22.322 1.00 57.44 254 THR A C 1
ATOM 1968 O O . THR A 1 254 ? 12.929 -10.331 23.136 1.00 57.44 254 THR A O 1
ATOM 1971 N N . LEU A 1 255 ? 12.946 -8.934 21.403 1.00 54.97 255 LEU A N 1
ATOM 1972 C CA . LEU A 1 255 ? 14.405 -9.014 21.200 1.00 54.97 255 LEU A CA 1
ATOM 1973 C C . LEU A 1 255 ? 15.218 -7.815 21.714 1.00 54.97 255 LEU A C 1
ATOM 1975 O O . LEU A 1 255 ? 16.443 -7.859 21.643 1.00 54.97 255 LEU A O 1
ATOM 1979 N N . MET A 1 256 ? 14.591 -6.757 22.243 1.00 54.88 256 MET A N 1
ATOM 1980 C CA . MET A 1 256 ? 15.332 -5.556 22.682 1.00 54.88 256 MET A CA 1
ATOM 1981 C C . MET A 1 256 ? 15.565 -5.445 24.191 1.00 54.88 256 MET A C 1
ATOM 1983 O O . MET A 1 256 ? 16.257 -4.531 24.630 1.00 54.88 256 MET A O 1
ATOM 1987 N N . THR A 1 257 ? 15.080 -6.385 24.999 1.00 52.88 257 THR A N 1
ATOM 1988 C CA . THR A 1 257 ? 15.428 -6.445 26.425 1.00 52.88 257 THR A CA 1
ATOM 1989 C C . THR A 1 257 ? 16.682 -7.294 26.640 1.00 52.88 257 THR A C 1
ATOM 1991 O O . THR A 1 257 ? 16.649 -8.272 27.383 1.00 52.88 257 THR A O 1
ATOM 1994 N N . SER A 1 258 ? 17.804 -6.961 25.989 1.00 52.22 258 SER A N 1
ATOM 1995 C CA . SER A 1 258 ? 19.093 -7.402 26.532 1.00 52.22 258 SER A CA 1
ATOM 1996 C C . SER A 1 258 ? 19.413 -6.470 27.702 1.00 52.22 258 SER A C 1
ATOM 1998 O O . SER A 1 258 ? 19.496 -5.258 27.473 1.00 52.22 258 SER A O 1
ATOM 2000 N N . PRO A 1 259 ? 19.566 -6.971 28.937 1.00 60.78 259 PRO A N 1
ATOM 2001 C CA . PRO A 1 259 ? 19.961 -6.124 30.050 1.00 60.78 259 PRO A CA 1
ATOM 2002 C C . PRO A 1 259 ? 21.299 -5.470 29.697 1.00 60.78 259 PRO A C 1
ATOM 2004 O O . PRO A 1 259 ? 22.267 -6.163 29.375 1.00 60.78 259 PRO A O 1
ATOM 2007 N N . GLN A 1 260 ? 21.332 -4.136 29.706 1.00 60.78 260 GLN A N 1
ATOM 2008 C CA . GLN A 1 260 ? 22.581 -3.383 29.690 1.00 60.78 260 GLN A CA 1
ATOM 2009 C C . GLN A 1 260 ? 23.396 -3.902 30.881 1.00 60.78 260 GLN A C 1
ATOM 2011 O O . GLN A 1 260 ? 22.980 -3.742 32.029 1.00 60.78 260 GLN A O 1
ATOM 2016 N N . ARG A 1 261 ? 24.487 -4.629 30.612 1.00 56.50 261 ARG A N 1
ATOM 2017 C CA . ARG A 1 261 ? 25.453 -4.973 31.657 1.00 56.50 261 ARG A CA 1
ATOM 2018 C C . ARG A 1 261 ? 26.103 -3.657 32.068 1.00 56.50 261 ARG A C 1
ATOM 2020 O O . ARG A 1 261 ? 26.801 -3.063 31.249 1.00 56.50 261 ARG A O 1
ATOM 2027 N N . ASN A 1 262 ? 25.791 -3.214 33.283 1.00 63.91 262 ASN A N 1
ATOM 2028 C CA . ASN A 1 262 ? 26.537 -2.171 33.981 1.00 63.91 262 ASN A CA 1
ATOM 2029 C C . ASN A 1 262 ? 27.975 -2.627 34.237 1.00 63.91 262 ASN A C 1
ATOM 2031 O O . ASN A 1 262 ? 28.163 -3.846 34.467 1.00 63.91 262 ASN A O 1
#

InterPro domains:
  IPR048365 Transposable element P transposase-like, RNase H domain, N-terminal [PF21787] (166-217)

Solvent-accessible surface area (backbone atoms only — not comparable to full-atom values): 16646 Å² total; per-residue (Å²): 138,85,86,82,82,80,81,92,55,94,85,74,75,93,71,81,90,87,77,80,90,75,76,94,64,86,85,75,54,52,59,90,83,33,48,66,57,27,50,52,48,51,50,52,51,50,51,47,53,52,49,50,53,53,52,47,67,72,44,97,61,85,84,81,71,62,61,60,59,53,52,53,52,55,52,52,54,51,52,52,54,52,51,53,50,52,53,52,58,59,63,72,67,64,74,81,88,74,82,86,74,90,75,84,78,78,90,80,72,91,69,84,76,75,79,80,89,69,86,80,67,91,44,75,66,56,48,54,52,49,52,51,50,51,53,48,52,54,51,50,52,54,49,52,53,52,50,55,56,49,53,54,52,51,53,54,49,52,56,54,70,67,37,88,84,60,88,79,86,84,91,68,99,58,87,70,50,25,71,62,47,35,48,52,53,52,53,54,52,48,56,39,43,76,71,71,46,85,70,60,62,47,80,40,65,85,46,72,45,50,52,44,12,50,52,50,45,36,54,56,35,38,59,53,27,57,75,70,76,41,81,63,68,80,78,39,34,67,57,96,88,40,67,25,39,70,42,66,58,68,82,74,64,82,76,71,79,66,79,80,81,125

Foldseek 3Di:
DDDDDDDPDPPDDDDDDDDPDDDDDDDQDDCVVCVPSNVVVVVVVVVVVVVVVVVCVVPPDDDDPPVVVVVVVVVVVVVVVVVVVVVVVVVVPDDDDDDDDDDDDDPPDPDPDPDDPDPPDPDPVSVVVVVVVVVVVVVVVVVVVVVVVVVVVVVVVVVLVPPPPDQDDDDDPDDDALCNVLVVVLVSVVVCVVVVHQAAEDEDAPDPSPVSNQVVQLVVVCVVCVVVVHDRDPQWGAHPNHTYHYHYDPVPPPPPPPPPDD

Mean predicted aligned error: 17.85 Å

Secondary structure (DSSP, 8-state):
---PPPP-STT-----S----------PPPTTT-HHHHHHHHHHHHHHHHHHHHHHHHTT---SSHHHHHHHHHHHHHHHHHHHHHHHHHHHT-------------TT-------------S-HHHHHHHHHHHHHHHHHHHHHHHHHHHHHHHHHHHHHHT-TT-------SSPPPHHHHHHHHHHHHHHHHHTT----EEEE---HHHHHHHHHHHHHHHHHHHHHTPPPPTT-EEETTEEEEEEE-GGGSTTS------

Organism: Spodoptera exigua (NCBI:txid7107)

pLDDT: mean 73.07, std 21.0, range [33.69, 97.69]